Protein AF-A0A481RM06-F1 (afdb_monomer)

Foldseek 3Di:
DQLCCLLPPPVDDLVRSLVSLLVVLLCLLQDPDALQVSLQVLLQNLLVLQPGPDDLLSSLQSLLSSLLSLLQPDCVSAPLVSSLSSLLSNLLSLLQHPHDLVSSLSNLLSSLNSNLVNVHACSNLLSNLNSLVPHPDDPVSSVSSVVSSVVSNVVSVVVVVVVVVVVVVVPPPPPPDPVVVVVVVVVVVCVVCVVVVVVVVVDPDDPPPPVVVVVVVVVVVVVVVVVVVVVVVVSVVVRVDPDDDDDDPVRVVVVLVVVLVVLLVVLVPQDDPVSNVVSCCVPQPVPPVDDPVSSVSSVVVNVVVVVVVVVVVVD

Sequence (315 aa):
KKVNDILFDPLSNTELKTTNIQAITSNVLDGPATAEVKGGIIQEITNTVAGSSLEAQDKAEIVKGVGETIATHSDTSLSLPNKALIMASAEKGIAESKTNLPDRELMTKGLVDGIYEGKRGPEITKAVSSGIDNSNINDSEKEALKKAKDAASEAALDIETQNLTEGLKGQNIEEHKPRDDIYNKAQEVINAVNPVIEVLEKSKEPVVSAEERIVQETSSILNNISKLAVEKVNNFRAMLSSNGNLKTLEEKKEESIKKVDELVKAFGTKSSTEEQQSFIKANLVDDKTLSKEVRLQTIDKLLQEQVQKQAEAIE

Nearest PDB structures (foldseek):
  7wag-assembly1_A  TM=1.394E-01  e=8.035E+00  Escherichia coli K-12

Radius of gyration: 30.29 Å; Cα contacts (8 Å, |Δi|>4): 281; chains: 1; bounding box: 57×77×89 Å

Organism: NCBI:txid2509695

Structure (mmCIF, N/CA/C/O backbone):
data_AF-A0A481RM06-F1
#
_entry.id   AF-A0A481RM06-F1
#
loop_
_atom_site.group_PDB
_atom_site.id
_atom_site.type_symbol
_atom_site.label_atom_id
_atom_site.label_alt_id
_atom_site.label_comp_id
_atom_site.label_asym_id
_atom_site.label_entity_id
_atom_site.label_seq_id
_atom_site.pdbx_PDB_ins_code
_atom_site.Cartn_x
_atom_site.Cartn_y
_atom_site.Cartn_z
_atom_site.occupancy
_atom_site.B_iso_or_equiv
_atom_site.auth_seq_id
_atom_site.auth_comp_id
_atom_site.auth_asym_id
_atom_site.auth_atom_id
_atom_site.pdbx_PDB_model_num
ATOM 1 N N . LYS A 1 1 ? 17.247 2.608 -19.648 1.00 60.72 1 LYS A N 1
ATOM 2 C CA . LYS A 1 1 ? 17.233 2.033 -21.022 1.00 60.72 1 LYS A CA 1
ATOM 3 C C . LYS A 1 1 ? 16.351 0.785 -21.090 1.00 60.72 1 LYS A C 1
ATOM 5 O O . LYS A 1 1 ? 15.269 0.914 -21.625 1.00 60.72 1 LYS A O 1
ATOM 10 N N . LYS A 1 2 ? 16.696 -0.322 -20.409 1.00 83.31 2 LYS A N 1
ATOM 11 C CA . LYS A 1 2 ? 15.877 -1.558 -20.396 1.00 83.31 2 LYS A CA 1
ATOM 12 C C . LYS A 1 2 ? 14.399 -1.369 -20.001 1.00 83.31 2 LYS A C 1
ATOM 14 O O . LYS A 1 2 ? 13.538 -1.958 -20.632 1.00 83.31 2 LYS A O 1
ATOM 19 N N . VAL A 1 3 ? 14.108 -0.537 -18.995 1.00 88.69 3 VAL A N 1
ATOM 20 C CA . VAL A 1 3 ? 12.722 -0.227 -18.579 1.00 88.69 3 VAL A CA 1
ATOM 21 C C . VAL A 1 3 ? 11.950 0.464 -19.706 1.00 88.69 3 VAL A C 1
ATOM 23 O O . VAL A 1 3 ? 10.888 -0.006 -20.084 1.00 88.69 3 VAL A O 1
ATOM 26 N N . ASN A 1 4 ? 12.510 1.521 -20.302 1.00 88.56 4 ASN A N 1
ATOM 27 C CA . ASN A 1 4 ? 11.900 2.202 -21.449 1.00 88.56 4 ASN A CA 1
ATOM 28 C C . ASN A 1 4 ? 11.653 1.241 -22.614 1.00 88.56 4 ASN A C 1
ATOM 30 O O . ASN A 1 4 ? 10.571 1.262 -23.186 1.00 88.56 4 ASN A O 1
ATOM 34 N N . ASP A 1 5 ? 12.617 0.375 -22.929 1.00 90.06 5 ASP A N 1
ATOM 35 C CA . ASP A 1 5 ? 12.473 -0.585 -24.026 1.00 90.06 5 ASP A CA 1
ATOM 36 C C . ASP A 1 5 ? 11.255 -1.513 -23.806 1.00 90.06 5 ASP A C 1
ATOM 38 O O . ASP A 1 5 ? 10.528 -1.794 -24.751 1.00 90.06 5 ASP A O 1
ATOM 42 N N . ILE A 1 6 ? 10.968 -1.911 -22.556 1.00 91.88 6 ILE A N 1
ATOM 43 C CA . ILE A 1 6 ? 9.762 -2.681 -22.193 1.00 91.88 6 ILE A CA 1
ATOM 44 C C . ILE A 1 6 ? 8.495 -1.825 -22.297 1.00 91.88 6 ILE A C 1
ATOM 46 O O . ILE A 1 6 ? 7.489 -2.253 -22.867 1.00 91.88 6 ILE A O 1
ATOM 50 N N . LEU A 1 7 ? 8.514 -0.616 -21.729 1.00 91.00 7 LEU A N 1
ATOM 51 C CA . LEU A 1 7 ? 7.325 0.236 -21.654 1.00 91.00 7 LEU A CA 1
ATOM 52 C C . LEU A 1 7 ? 6.882 0.726 -23.039 1.00 91.00 7 LEU A C 1
ATOM 54 O O . LEU A 1 7 ? 5.683 0.770 -23.301 1.00 91.00 7 LEU A O 1
ATOM 58 N N . PHE A 1 8 ? 7.822 0.995 -23.947 1.00 88.12 8 PHE A N 1
ATOM 59 C CA . PHE A 1 8 ? 7.542 1.466 -25.307 1.00 88.12 8 PHE A CA 1
ATOM 60 C C . PHE A 1 8 ? 7.380 0.353 -26.344 1.00 88.12 8 PHE A C 1
ATOM 62 O O . PHE A 1 8 ? 7.077 0.664 -27.493 1.00 88.12 8 PHE A O 1
ATOM 69 N N . ASP A 1 9 ? 7.555 -0.920 -25.976 1.00 88.75 9 ASP A N 1
ATOM 70 C CA . ASP A 1 9 ? 7.310 -2.026 -26.902 1.00 88.75 9 ASP A CA 1
ATOM 71 C C . ASP A 1 9 ? 5.813 -2.102 -27.268 1.00 88.75 9 ASP A C 1
ATOM 73 O O . ASP A 1 9 ? 4.996 -2.411 -26.391 1.00 88.75 9 ASP A O 1
ATOM 77 N N . PRO A 1 10 ? 5.428 -1.840 -28.533 1.00 83.38 10 PRO A N 1
ATOM 78 C CA . PRO A 1 10 ? 4.030 -1.849 -28.952 1.00 83.38 10 PRO A CA 1
ATOM 79 C C . PRO A 1 10 ? 3.435 -3.261 -29.032 1.00 83.38 10 PRO A C 1
ATOM 81 O O . PRO A 1 10 ? 2.221 -3.394 -29.166 1.00 83.38 10 PRO A O 1
ATOM 84 N N . LEU A 1 11 ? 4.265 -4.310 -28.986 1.00 84.75 11 LEU A N 1
ATOM 85 C CA . LEU A 1 11 ? 3.822 -5.706 -29.051 1.00 84.75 11 LEU A CA 1
ATOM 86 C C . LEU A 1 11 ? 3.545 -6.307 -27.669 1.00 84.75 11 LEU A C 1
ATOM 88 O O . LEU A 1 11 ? 2.922 -7.364 -27.577 1.00 84.75 11 LEU A O 1
ATOM 92 N N . SER A 1 12 ? 3.988 -5.642 -26.603 1.00 86.12 12 SER A N 1
ATOM 93 C CA . SER A 1 12 ? 3.758 -6.076 -25.228 1.00 86.12 12 SER A CA 1
ATOM 94 C C . SER A 1 12 ? 2.472 -5.460 -24.675 1.00 86.12 12 SER A C 1
ATOM 96 O O . SER A 1 12 ? 2.293 -4.244 -24.731 1.00 86.12 12 SER A O 1
ATOM 98 N N . ASN A 1 13 ? 1.595 -6.283 -24.099 1.00 91.56 13 ASN A N 1
ATOM 99 C CA . ASN A 1 13 ? 0.450 -5.821 -23.309 1.00 91.56 13 ASN A CA 1
ATOM 100 C C . ASN A 1 13 ? 0.878 -5.487 -21.864 1.00 91.56 13 ASN A C 1
ATOM 102 O O . ASN A 1 13 ? 2.027 -5.715 -21.480 1.00 91.56 13 ASN A O 1
ATOM 106 N N . THR A 1 14 ? -0.038 -4.945 -21.059 1.00 91.94 14 THR A N 1
ATOM 107 C CA . THR A 1 14 ? 0.226 -4.556 -19.662 1.00 91.94 14 THR A CA 1
ATOM 108 C C . THR A 1 14 ? 0.755 -5.714 -18.827 1.00 91.94 14 THR A C 1
ATOM 110 O O . THR A 1 14 ? 1.761 -5.550 -18.153 1.00 91.94 14 THR A O 1
ATOM 113 N N . GLU A 1 15 ? 0.158 -6.900 -18.943 1.00 93.12 15 GLU A N 1
ATOM 114 C CA . GLU A 1 15 ? 0.593 -8.104 -18.225 1.00 93.12 15 GLU A CA 1
ATOM 115 C C . GLU A 1 15 ? 2.058 -8.457 -18.526 1.00 93.12 15 GLU A C 1
ATOM 117 O O . GLU A 1 15 ? 2.874 -8.579 -17.612 1.00 93.12 15 GLU A O 1
ATOM 122 N N . LEU A 1 16 ? 2.434 -8.520 -19.810 1.00 92.75 16 LEU A N 1
ATOM 123 C CA . LEU A 1 16 ? 3.806 -8.827 -20.212 1.00 92.75 16 LEU A CA 1
ATOM 124 C C . LEU A 1 16 ? 4.789 -7.731 -19.777 1.00 92.75 16 LEU A C 1
ATOM 126 O O . LEU A 1 16 ? 5.912 -8.031 -19.361 1.00 92.75 16 LEU A O 1
ATOM 130 N N . LYS A 1 17 ? 4.380 -6.455 -19.837 1.00 95.12 17 LYS A N 1
ATOM 131 C CA . LYS A 1 1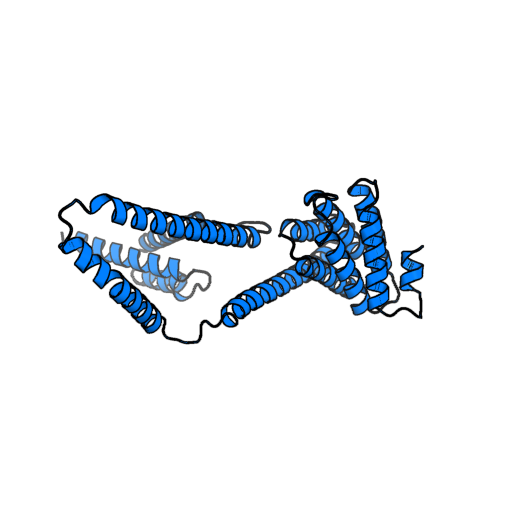7 ? 5.178 -5.342 -19.301 1.00 95.12 17 LYS A CA 1
ATOM 132 C C . LYS A 1 17 ? 5.381 -5.502 -17.796 1.00 95.12 17 LYS A C 1
ATOM 134 O O . LYS A 1 17 ? 6.522 -5.397 -17.350 1.00 95.12 17 LYS A O 1
ATOM 139 N N . THR A 1 18 ? 4.330 -5.814 -17.040 1.00 95.69 18 THR A N 1
ATOM 140 C CA . THR A 1 18 ? 4.394 -6.063 -15.595 1.00 95.69 18 THR A CA 1
ATOM 141 C C . THR A 1 18 ? 5.368 -7.192 -15.288 1.00 95.69 18 THR A C 1
ATOM 143 O O . THR A 1 18 ? 6.333 -6.956 -14.567 1.00 95.69 18 THR A O 1
ATOM 146 N N . THR A 1 19 ? 5.229 -8.364 -15.916 1.00 95.81 19 THR A N 1
ATOM 147 C CA . THR A 1 19 ? 6.146 -9.499 -15.703 1.00 95.81 19 THR A CA 1
ATOM 148 C C . THR A 1 19 ? 7.603 -9.134 -15.994 1.00 95.81 19 THR A C 1
ATOM 150 O O . THR A 1 19 ? 8.506 -9.464 -15.222 1.00 95.81 19 THR A O 1
ATOM 153 N N . ASN A 1 20 ? 7.863 -8.403 -17.079 1.00 96.00 20 ASN A N 1
ATOM 154 C CA . ASN A 1 20 ? 9.220 -7.985 -17.428 1.00 96.00 20 ASN A CA 1
ATOM 155 C C . ASN A 1 20 ? 9.795 -6.966 -16.427 1.00 96.00 20 ASN A C 1
ATOM 157 O O . ASN A 1 20 ? 10.981 -7.027 -16.090 1.00 96.00 20 ASN A O 1
ATOM 161 N N . ILE A 1 21 ? 8.973 -6.047 -15.913 1.00 97.44 21 ILE A N 1
ATOM 162 C CA . ILE A 1 21 ? 9.376 -5.100 -14.865 1.00 97.44 21 ILE A CA 1
ATOM 163 C C . ILE A 1 21 ? 9.586 -5.807 -13.519 1.00 97.44 21 ILE A C 1
ATOM 165 O O . ILE A 1 21 ? 10.553 -5.491 -12.821 1.00 97.44 21 ILE A O 1
ATOM 169 N N . GLN A 1 22 ? 8.769 -6.804 -13.177 1.00 96.62 22 GLN A N 1
ATOM 170 C CA . GLN A 1 22 ? 8.971 -7.667 -12.009 1.00 96.62 22 GLN A CA 1
ATOM 171 C C . GLN A 1 22 ? 10.297 -8.430 -12.115 1.00 96.62 22 GLN A C 1
ATOM 173 O O . GLN A 1 22 ? 11.081 -8.442 -11.168 1.00 96.62 22 GLN A O 1
ATOM 178 N N . ALA A 1 23 ? 10.627 -8.969 -13.293 1.00 96.44 23 ALA A N 1
ATOM 179 C CA . ALA A 1 23 ? 11.911 -9.627 -13.525 1.00 96.44 23 ALA A CA 1
ATOM 180 C C . ALA A 1 23 ? 13.100 -8.662 -13.367 1.00 96.44 23 ALA A C 1
ATOM 182 O O . ALA A 1 23 ? 14.112 -9.018 -12.762 1.00 96.44 23 ALA A O 1
ATOM 183 N N . ILE A 1 24 ? 13.004 -7.425 -13.873 1.00 96.69 24 ILE A N 1
ATOM 184 C CA . ILE A 1 24 ? 14.034 -6.399 -13.630 1.00 96.69 24 ILE A CA 1
ATOM 185 C C . ILE A 1 24 ? 14.143 -6.094 -12.136 1.00 96.69 24 ILE A C 1
ATOM 187 O O . ILE A 1 24 ? 15.255 -6.055 -11.614 1.00 96.69 24 ILE A O 1
ATOM 191 N N . THR A 1 25 ? 13.011 -5.916 -11.457 1.00 96.81 25 THR A N 1
ATOM 192 C CA . THR A 1 25 ? 12.952 -5.655 -10.015 1.00 96.81 25 THR A CA 1
ATOM 193 C C . THR A 1 25 ? 13.646 -6.774 -9.245 1.00 96.81 25 THR A C 1
ATOM 195 O O . THR A 1 25 ? 14.588 -6.490 -8.514 1.00 96.81 25 THR A O 1
ATOM 198 N N . SER A 1 26 ? 13.296 -8.043 -9.481 1.00 96.31 26 SER A N 1
ATOM 199 C CA . SER A 1 26 ? 13.956 -9.186 -8.833 1.00 96.31 26 SER A CA 1
ATOM 200 C C . SER A 1 26 ? 15.460 -9.192 -9.085 1.00 96.31 26 SER A C 1
ATOM 202 O O . SER A 1 26 ? 16.227 -9.287 -8.137 1.00 96.31 26 SER A O 1
ATOM 204 N N . ASN A 1 27 ? 15.904 -8.971 -10.327 1.00 95.38 27 ASN A N 1
ATOM 205 C CA . ASN A 1 27 ? 17.334 -8.909 -10.645 1.00 95.38 27 ASN A CA 1
ATOM 206 C C . ASN A 1 27 ? 18.072 -7.789 -9.888 1.00 95.38 27 ASN A C 1
ATOM 208 O O . ASN A 1 27 ? 19.239 -7.949 -9.529 1.00 95.38 27 ASN A O 1
ATOM 212 N N . VAL A 1 28 ? 17.417 -6.649 -9.642 1.00 96.44 28 VAL A N 1
ATOM 213 C CA . VAL A 1 28 ? 17.970 -5.582 -8.792 1.00 96.44 28 VAL A CA 1
ATOM 214 C C . VAL A 1 28 ? 18.079 -6.063 -7.344 1.00 96.44 28 VAL A C 1
ATOM 216 O O . VAL A 1 28 ? 19.114 -5.848 -6.711 1.00 96.44 28 VAL A O 1
ATOM 219 N N . LEU A 1 29 ? 17.050 -6.742 -6.827 1.00 95.69 29 LEU A N 1
ATOM 220 C CA . LEU A 1 29 ? 17.030 -7.274 -5.461 1.00 95.69 29 LEU A CA 1
ATOM 221 C C . LEU A 1 29 ? 18.069 -8.388 -5.243 1.00 95.69 29 LEU A C 1
ATOM 223 O O . LEU A 1 29 ? 18.712 -8.399 -4.194 1.00 95.69 29 LEU A O 1
ATOM 227 N N . ASP A 1 30 ? 18.304 -9.234 -6.245 1.00 94.81 30 ASP A N 1
ATOM 228 C CA . ASP A 1 30 ? 19.314 -10.303 -6.249 1.00 94.81 30 ASP A CA 1
ATOM 229 C C . ASP A 1 30 ? 20.747 -9.778 -6.449 1.00 94.81 30 ASP A C 1
ATOM 231 O O . ASP A 1 30 ? 21.728 -10.469 -6.166 1.00 94.81 30 ASP A O 1
ATOM 235 N N . GLY A 1 31 ? 20.894 -8.540 -6.930 1.00 91.94 31 GLY A N 1
ATOM 236 C CA . GLY A 1 31 ? 22.193 -7.929 -7.187 1.00 91.94 31 GLY A CA 1
ATOM 237 C C . GLY A 1 31 ? 23.056 -7.777 -5.921 1.00 91.94 31 GLY A C 1
ATOM 238 O O . GLY A 1 31 ? 22.536 -7.655 -4.810 1.00 91.94 31 GLY A O 1
ATOM 239 N N . PRO A 1 32 ? 24.393 -7.690 -6.052 1.00 92.31 32 PRO A N 1
ATOM 240 C CA . PRO A 1 32 ? 25.310 -7.605 -4.908 1.00 92.31 32 PRO A CA 1
ATOM 241 C C . PRO A 1 32 ? 25.341 -6.222 -4.226 1.00 92.31 32 PRO A C 1
ATOM 243 O O . PRO A 1 32 ? 26.111 -6.010 -3.293 1.00 92.31 32 PRO A O 1
ATOM 246 N N . ALA A 1 33 ? 24.556 -5.256 -4.711 1.00 94.44 33 ALA A N 1
ATOM 247 C CA . ALA A 1 33 ? 24.561 -3.881 -4.224 1.00 94.44 33 ALA A CA 1
ATOM 248 C C . ALA A 1 33 ? 23.903 -3.728 -2.838 1.00 94.44 33 ALA A C 1
ATOM 250 O O . ALA A 1 33 ? 23.147 -4.588 -2.379 1.00 94.44 33 ALA A O 1
ATOM 251 N N . THR A 1 34 ? 24.160 -2.595 -2.179 1.00 95.31 34 THR A N 1
ATOM 252 C CA . THR A 1 34 ? 23.507 -2.243 -0.910 1.00 95.31 34 THR A CA 1
ATOM 253 C C . THR A 1 34 ? 22.019 -1.947 -1.113 1.00 95.31 34 THR A C 1
ATOM 255 O O . THR A 1 34 ? 21.579 -1.628 -2.218 1.00 95.31 34 THR A O 1
ATOM 258 N N . ALA A 1 35 ? 21.233 -2.021 -0.035 1.00 93.69 35 ALA A N 1
ATOM 259 C CA . ALA A 1 35 ? 19.801 -1.722 -0.080 1.00 93.69 35 ALA A CA 1
ATOM 260 C C . ALA A 1 35 ? 19.503 -0.285 -0.544 1.00 93.69 35 ALA A C 1
ATOM 262 O O . ALA A 1 35 ? 18.526 -0.072 -1.249 1.00 93.69 35 ALA A O 1
ATOM 263 N N . GLU A 1 36 ? 20.371 0.677 -0.226 1.00 94.31 36 GLU A N 1
ATOM 264 C CA . GLU A 1 36 ? 20.262 2.068 -0.691 1.00 94.31 36 GLU A CA 1
ATOM 265 C C . GLU A 1 36 ? 20.431 2.181 -2.210 1.00 94.31 36 GLU A C 1
ATOM 267 O O . GLU A 1 36 ? 19.619 2.814 -2.880 1.00 94.31 36 GLU A O 1
ATOM 272 N N . VAL A 1 37 ? 21.450 1.521 -2.774 1.00 97.06 37 VAL A N 1
ATOM 273 C CA . VAL A 1 37 ? 21.680 1.518 -4.228 1.00 97.06 37 VAL A CA 1
ATOM 274 C C . VAL A 1 37 ? 20.543 0.793 -4.946 1.00 97.06 37 VAL A C 1
ATOM 276 O O . VAL A 1 37 ? 20.048 1.281 -5.960 1.00 97.06 37 VAL A O 1
ATOM 279 N N . LYS A 1 38 ? 20.082 -0.341 -4.401 1.00 97.12 38 LYS A N 1
ATOM 280 C CA . LYS A 1 38 ? 18.894 -1.048 -4.901 1.00 97.12 38 LYS A CA 1
ATOM 281 C C . LYS A 1 38 ? 17.666 -0.139 -4.867 1.00 97.12 38 LYS A C 1
ATOM 283 O O . LYS A 1 38 ? 16.978 -0.027 -5.874 1.00 97.12 38 LYS A O 1
ATOM 288 N N . GLY A 1 39 ? 17.442 0.554 -3.752 1.00 96.56 39 GLY A N 1
ATOM 289 C CA . GLY A 1 39 ? 16.355 1.514 -3.572 1.00 96.56 39 GLY A CA 1
ATOM 290 C C . GLY A 1 39 ? 16.389 2.626 -4.614 1.00 96.56 39 GLY A C 1
ATOM 291 O O . GLY A 1 39 ? 15.375 2.871 -5.256 1.00 96.56 39 GLY A O 1
ATOM 292 N N . GLY A 1 40 ? 17.558 3.218 -4.874 1.00 97.12 40 GLY A N 1
ATOM 293 C CA . GLY A 1 40 ? 17.727 4.231 -5.921 1.00 97.12 40 GLY A CA 1
ATOM 294 C C . GLY A 1 40 ? 17.370 3.721 -7.322 1.00 97.12 40 GLY A C 1
ATOM 295 O O . GLY A 1 40 ? 16.680 4.406 -8.071 1.00 97.12 40 GLY A O 1
ATOM 296 N N . ILE A 1 41 ? 17.753 2.487 -7.662 1.00 97.50 41 ILE A N 1
ATOM 297 C CA . ILE A 1 41 ? 17.386 1.880 -8.953 1.00 97.50 41 ILE A CA 1
ATOM 298 C C . ILE A 1 41 ? 15.871 1.624 -9.029 1.00 97.50 41 ILE A C 1
ATOM 300 O O . ILE A 1 41 ? 15.251 1.894 -10.057 1.00 97.50 41 ILE A O 1
ATOM 304 N N . ILE A 1 42 ? 15.257 1.127 -7.951 1.00 97.94 42 ILE A N 1
ATOM 305 C CA . ILE A 1 42 ? 13.803 0.917 -7.890 1.00 97.94 42 ILE A CA 1
ATOM 306 C C . ILE A 1 42 ? 13.041 2.251 -7.961 1.00 97.94 42 ILE A C 1
ATOM 308 O O . ILE A 1 42 ? 12.029 2.330 -8.656 1.00 97.94 42 ILE A O 1
ATOM 312 N N . GLN A 1 43 ? 13.547 3.309 -7.322 1.00 97.56 43 GLN A N 1
ATOM 313 C CA . GLN A 1 43 ? 13.009 4.666 -7.436 1.00 97.56 43 GLN A CA 1
ATOM 314 C C . GLN A 1 43 ? 13.003 5.136 -8.896 1.00 97.56 43 GLN A C 1
ATOM 316 O O . GLN A 1 43 ? 12.005 5.675 -9.372 1.00 97.56 43 GLN A O 1
ATOM 321 N N . GLU A 1 44 ? 14.096 4.918 -9.633 1.00 97.44 44 GLU A N 1
ATOM 322 C CA . GLU A 1 44 ? 14.158 5.248 -11.060 1.00 97.44 44 GLU A CA 1
ATOM 323 C C . GLU A 1 44 ? 13.174 4.416 -11.892 1.00 97.44 44 GLU A C 1
ATOM 325 O O . GLU A 1 44 ? 12.567 4.946 -12.826 1.00 97.44 44 GLU A O 1
ATOM 330 N N . ILE A 1 45 ? 12.980 3.134 -11.562 1.00 97.75 45 ILE A N 1
ATOM 331 C CA . ILE A 1 45 ? 12.004 2.264 -12.235 1.00 97.75 45 ILE A CA 1
ATOM 332 C C . ILE A 1 45 ? 10.591 2.826 -12.072 1.00 97.75 45 ILE A C 1
ATOM 334 O O . ILE A 1 45 ? 9.925 3.065 -13.081 1.00 97.75 45 ILE A O 1
ATOM 338 N N . THR A 1 46 ? 10.136 3.087 -10.844 1.00 97.56 46 THR A N 1
ATOM 339 C CA . THR A 1 46 ? 8.772 3.589 -10.610 1.00 97.56 46 THR A CA 1
ATOM 340 C C . THR A 1 46 ? 8.573 4.994 -11.174 1.00 97.56 46 THR A C 1
ATOM 342 O O . THR A 1 46 ? 7.523 5.272 -11.753 1.00 97.56 46 THR A O 1
ATOM 345 N N . ASN A 1 47 ? 9.597 5.853 -11.120 1.00 97.00 47 ASN A N 1
ATOM 346 C CA . ASN A 1 47 ? 9.572 7.171 -11.759 1.00 97.00 47 ASN A CA 1
ATOM 347 C C . ASN A 1 47 ? 9.443 7.074 -13.289 1.00 97.00 47 ASN A C 1
ATOM 349 O O . ASN A 1 47 ? 8.672 7.811 -13.905 1.00 97.00 47 ASN A O 1
ATOM 353 N N . THR A 1 48 ? 10.157 6.125 -13.901 1.00 96.50 48 THR A N 1
ATOM 354 C CA . THR A 1 48 ? 10.096 5.873 -15.346 1.00 96.50 48 THR A CA 1
ATOM 355 C C . THR A 1 48 ? 8.726 5.338 -15.762 1.00 96.50 48 THR A C 1
ATOM 357 O O . THR A 1 48 ? 8.176 5.791 -16.765 1.00 96.50 48 THR A O 1
ATOM 360 N N . VAL A 1 49 ? 8.142 4.417 -14.985 1.00 96.94 49 VAL A N 1
ATOM 361 C CA . VAL A 1 49 ? 6.770 3.931 -15.216 1.00 96.94 49 VAL A CA 1
ATOM 362 C C . VAL A 1 49 ? 5.774 5.088 -15.116 1.00 96.94 49 VAL A C 1
ATOM 364 O O . VAL A 1 49 ? 4.949 5.253 -16.016 1.00 96.94 49 VAL A O 1
ATOM 367 N N . ALA A 1 50 ? 5.900 5.942 -14.096 1.00 95.81 50 ALA A N 1
ATOM 368 C CA . ALA A 1 50 ? 5.032 7.105 -13.911 1.00 95.81 50 ALA A CA 1
ATOM 369 C C . ALA A 1 50 ? 5.063 8.061 -15.111 1.00 95.81 50 ALA A C 1
ATOM 371 O O . ALA A 1 50 ? 4.020 8.512 -15.587 1.00 95.81 50 ALA A O 1
ATOM 372 N N . GLY A 1 51 ? 6.270 8.351 -15.607 1.00 93.25 51 GLY A N 1
ATOM 373 C CA . GLY A 1 51 ? 6.511 9.250 -16.736 1.00 93.25 51 GLY A CA 1
ATOM 374 C C . GLY A 1 51 ? 6.244 8.644 -18.115 1.00 93.25 51 GLY A C 1
ATOM 375 O O . GLY A 1 51 ? 6.443 9.329 -19.118 1.00 93.25 51 GLY A O 1
ATOM 376 N N . SER A 1 52 ? 5.828 7.378 -18.190 1.00 93.69 52 SER A N 1
ATOM 377 C CA . SER A 1 52 ? 5.497 6.725 -19.456 1.00 93.69 52 SER A CA 1
ATOM 378 C C . SER A 1 52 ? 4.162 7.212 -20.031 1.00 93.69 52 SER A C 1
ATOM 380 O O . SER A 1 52 ? 3.331 7.799 -19.335 1.00 93.69 52 SER A O 1
ATOM 382 N N . SER A 1 53 ? 3.944 6.939 -21.317 1.00 91.19 53 SER A N 1
ATOM 383 C CA . SER A 1 53 ? 2.698 7.251 -22.027 1.00 91.19 53 SER A CA 1
ATOM 384 C C . SER A 1 53 ? 1.600 6.199 -21.839 1.00 91.19 53 SER A C 1
ATOM 386 O O . SER A 1 53 ? 0.642 6.197 -22.604 1.00 91.19 53 SER A O 1
ATOM 388 N N . LEU A 1 54 ? 1.772 5.264 -20.902 1.00 92.75 54 LEU A N 1
ATOM 389 C CA . LEU A 1 54 ? 0.760 4.256 -20.594 1.00 92.75 54 LEU A CA 1
ATOM 390 C C . LEU A 1 54 ? -0.474 4.904 -19.956 1.00 92.75 54 LEU A C 1
ATOM 392 O O . LEU A 1 54 ? -0.398 6.006 -19.409 1.00 92.75 54 LEU A O 1
ATOM 396 N N . GLU A 1 55 ? -1.599 4.200 -19.988 1.00 94.44 55 GLU A N 1
ATOM 397 C CA . GLU A 1 55 ? -2.782 4.618 -19.242 1.00 94.44 55 GLU A CA 1
ATOM 398 C C . GLU A 1 55 ? -2.524 4.514 -17.734 1.00 94.44 5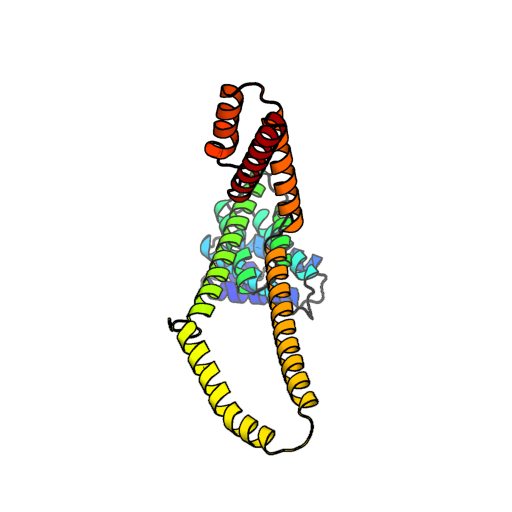5 GLU A C 1
ATOM 400 O O . GLU A 1 55 ? -1.724 3.695 -17.273 1.00 94.44 55 GLU A O 1
ATOM 405 N N . ALA A 1 56 ? -3.217 5.334 -16.941 1.00 94.25 56 ALA A N 1
ATOM 406 C CA . ALA A 1 56 ? -3.016 5.377 -15.491 1.00 94.25 56 ALA A CA 1
ATOM 407 C C . ALA A 1 56 ? -3.186 3.992 -14.836 1.00 94.25 56 ALA A C 1
ATOM 409 O O . ALA A 1 56 ? -2.409 3.621 -13.956 1.00 94.25 56 ALA A O 1
ATOM 410 N N . GLN A 1 57 ? -4.167 3.208 -15.298 1.00 95.62 57 GLN A N 1
ATOM 411 C CA . GLN A 1 57 ? -4.425 1.852 -14.803 1.00 95.62 57 GLN A CA 1
ATOM 412 C C . GLN A 1 57 ? -3.263 0.899 -15.098 1.00 95.62 57 GLN A C 1
ATOM 414 O O . GLN A 1 57 ? -2.839 0.167 -14.209 1.00 95.62 57 GLN A O 1
ATOM 419 N N . ASP A 1 58 ? -2.693 0.967 -16.302 1.00 95.94 58 ASP A N 1
ATOM 420 C CA . ASP A 1 58 ? -1.549 0.136 -16.679 1.00 95.94 58 ASP A CA 1
ATOM 421 C C . ASP A 1 58 ? -0.309 0.486 -15.853 1.00 95.94 58 ASP A C 1
ATOM 423 O O . ASP A 1 58 ? 0.416 -0.398 -15.395 1.00 95.94 58 ASP A O 1
ATOM 427 N N . LYS A 1 59 ? -0.076 1.784 -15.604 1.00 96.69 59 LYS A N 1
ATOM 428 C CA . LYS A 1 59 ? 1.001 2.237 -14.711 1.00 96.69 59 LYS A CA 1
ATOM 429 C C . LYS A 1 59 ? 0.823 1.671 -13.304 1.00 96.69 59 LYS A C 1
ATOM 431 O O . LYS A 1 59 ? 1.796 1.206 -12.714 1.00 96.69 59 LYS A O 1
ATOM 436 N N . ALA A 1 60 ? -0.399 1.723 -12.774 1.00 97.25 60 ALA A N 1
ATOM 437 C CA . ALA A 1 60 ? -0.715 1.224 -11.443 1.00 97.25 60 ALA A CA 1
ATOM 438 C C . ALA A 1 60 ? -0.526 -0.295 -11.334 1.00 97.25 60 ALA A C 1
ATOM 440 O O . ALA A 1 60 ? 0.068 -0.745 -10.358 1.00 97.25 60 ALA A O 1
ATOM 441 N N . GLU A 1 61 ? -0.927 -1.067 -12.347 1.00 97.56 61 GLU A N 1
ATOM 442 C CA . GLU A 1 61 ? -0.740 -2.524 -12.373 1.00 97.56 61 GLU A CA 1
ATOM 443 C C . GLU A 1 61 ? 0.744 -2.917 -12.442 1.00 97.56 61 GLU A C 1
ATOM 445 O O . GLU A 1 61 ? 1.204 -3.815 -11.736 1.00 97.56 61 GLU A O 1
ATOM 450 N N . ILE A 1 62 ? 1.545 -2.198 -13.233 1.00 97.88 62 ILE A N 1
ATOM 451 C CA . ILE A 1 62 ? 2.996 -2.425 -13.286 1.00 97.88 62 ILE A CA 1
ATOM 452 C C . ILE A 1 62 ? 3.638 -2.134 -11.921 1.00 97.88 62 ILE A C 1
ATOM 454 O O . ILE A 1 62 ? 4.478 -2.898 -11.444 1.00 97.88 62 ILE A O 1
ATOM 458 N N . VAL A 1 63 ? 3.246 -1.032 -11.276 1.00 97.81 63 VAL A N 1
ATOM 459 C CA . VAL A 1 63 ? 3.759 -0.631 -9.955 1.00 97.81 63 VAL A CA 1
ATOM 460 C C . VAL A 1 63 ? 3.313 -1.591 -8.858 1.00 97.81 63 VAL A C 1
ATOM 462 O O . VAL A 1 63 ? 4.100 -1.896 -7.962 1.00 97.81 63 VAL A O 1
ATOM 465 N N . LYS A 1 64 ? 2.094 -2.117 -8.955 1.00 96.62 64 LYS A N 1
ATOM 466 C CA . LYS A 1 64 ? 1.607 -3.200 -8.108 1.00 96.62 64 LYS A CA 1
ATOM 467 C C . LYS A 1 64 ? 2.524 -4.413 -8.191 1.00 96.62 64 LYS A C 1
ATOM 469 O O . LYS A 1 64 ? 3.004 -4.877 -7.158 1.00 96.62 64 LYS A O 1
AT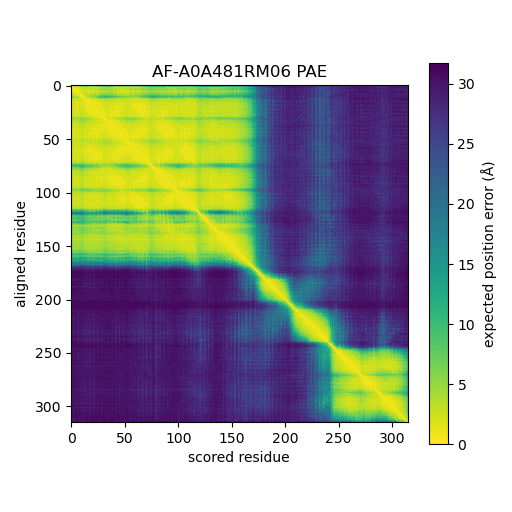OM 474 N N . GLY A 1 65 ? 2.890 -4.835 -9.402 1.00 96.88 65 GLY A N 1
ATOM 475 C CA . GLY A 1 65 ? 3.862 -5.912 -9.597 1.00 96.88 65 GLY A CA 1
ATOM 476 C C . GLY A 1 65 ? 5.233 -5.621 -8.966 1.00 96.88 65 GLY A C 1
ATOM 477 O O . GLY A 1 65 ? 5.847 -6.521 -8.386 1.00 96.88 65 GLY A O 1
ATOM 478 N N . VAL A 1 66 ? 5.715 -4.371 -9.020 1.00 97.31 66 VAL A N 1
ATOM 479 C CA . VAL A 1 66 ? 6.951 -3.950 -8.324 1.00 97.31 66 VAL A CA 1
ATOM 480 C C . VAL A 1 66 ? 6.810 -4.125 -6.809 1.00 97.31 66 VAL A C 1
ATOM 482 O O . VAL A 1 66 ? 7.686 -4.728 -6.185 1.00 97.31 66 VAL A O 1
ATOM 485 N N . GLY A 1 67 ? 5.707 -3.643 -6.226 1.00 95.25 67 GLY A N 1
ATOM 486 C CA . GLY A 1 67 ? 5.408 -3.782 -4.798 1.00 95.25 67 GLY A CA 1
ATOM 487 C C . GLY A 1 67 ? 5.355 -5.242 -4.356 1.00 95.25 67 GLY A C 1
ATOM 488 O O . GLY A 1 67 ? 6.047 -5.631 -3.414 1.00 95.25 67 GLY A O 1
ATOM 489 N N . GLU A 1 68 ? 4.623 -6.071 -5.097 1.00 94.81 68 GLU A N 1
ATOM 490 C CA . GLU A 1 68 ? 4.521 -7.512 -4.857 1.00 94.81 68 GLU A CA 1
ATOM 491 C C . GLU A 1 68 ? 5.891 -8.196 -4.917 1.00 94.81 68 GLU A C 1
ATOM 493 O O . GLU A 1 68 ? 6.238 -8.977 -4.030 1.00 94.81 68 GLU A O 1
ATOM 498 N N . THR A 1 69 ? 6.718 -7.860 -5.910 1.00 95.50 69 THR A N 1
ATOM 499 C CA . THR A 1 69 ? 8.055 -8.458 -6.067 1.00 95.50 69 THR A CA 1
ATOM 500 C C . THR A 1 69 ? 8.953 -8.133 -4.877 1.00 95.50 69 THR A C 1
ATOM 502 O O . THR A 1 69 ? 9.626 -9.018 -4.352 1.00 95.50 69 THR A O 1
ATOM 505 N N . ILE A 1 70 ? 8.966 -6.878 -4.413 1.00 94.25 70 ILE A N 1
ATOM 506 C CA . ILE A 1 70 ? 9.776 -6.472 -3.252 1.00 94.25 70 ILE A CA 1
ATOM 507 C C . ILE A 1 70 ? 9.254 -7.142 -1.977 1.00 94.25 70 ILE A C 1
ATOM 509 O O . ILE A 1 70 ? 10.047 -7.624 -1.162 1.00 94.25 70 ILE A O 1
ATOM 513 N N . ALA A 1 71 ? 7.930 -7.186 -1.810 1.00 90.75 71 ALA A N 1
ATOM 514 C CA . ALA A 1 71 ? 7.280 -7.800 -0.662 1.00 90.75 71 ALA A CA 1
ATOM 515 C C . ALA A 1 71 ? 7.583 -9.307 -0.591 1.00 90.75 71 ALA A C 1
ATOM 517 O O . ALA A 1 71 ? 8.004 -9.813 0.448 1.00 90.75 71 ALA A O 1
ATOM 518 N N . THR A 1 72 ? 7.440 -10.033 -1.693 1.00 90.50 72 THR A N 1
ATOM 519 C CA . THR A 1 72 ? 7.588 -11.497 -1.722 1.00 90.50 72 THR A CA 1
ATOM 520 C C . THR A 1 72 ? 9.031 -11.982 -1.833 1.00 90.50 72 THR A C 1
ATOM 522 O O . THR A 1 72 ? 9.285 -13.162 -1.585 1.00 90.50 72 THR A O 1
ATOM 525 N N . HIS A 1 73 ? 9.991 -11.102 -2.141 1.00 90.94 73 HIS A N 1
ATOM 526 C CA . HIS A 1 73 ? 11.402 -11.477 -2.254 1.00 90.94 73 HIS A CA 1
ATOM 527 C C . HIS A 1 73 ? 11.913 -12.184 -0.985 1.00 90.94 73 HIS A C 1
ATOM 529 O O . HIS A 1 73 ? 11.394 -11.966 0.112 1.00 90.94 73 HIS A O 1
ATOM 535 N N . SER A 1 74 ? 12.934 -13.038 -1.088 1.00 85.12 74 SER A N 1
ATOM 536 C CA . SER A 1 74 ? 13.376 -13.846 0.059 1.00 85.12 74 SER A CA 1
ATOM 537 C C . SER A 1 74 ? 13.906 -12.987 1.217 1.00 85.12 74 SER A C 1
ATOM 539 O O . SER A 1 74 ? 14.607 -12.000 1.010 1.00 85.12 74 SER A O 1
ATOM 541 N N . ASP A 1 75 ? 13.578 -13.349 2.463 1.00 78.88 75 ASP A N 1
ATOM 542 C CA . ASP A 1 75 ? 14.158 -12.708 3.660 1.00 78.88 75 ASP A CA 1
ATOM 543 C C . ASP A 1 75 ? 15.609 -13.096 3.914 1.00 78.88 75 ASP A C 1
ATOM 545 O O . ASP A 1 75 ? 16.335 -12.375 4.596 1.00 78.88 75 ASP A O 1
ATOM 549 N N . THR A 1 76 ? 16.038 -14.232 3.366 1.00 77.38 76 THR A N 1
ATOM 550 C CA . THR A 1 76 ? 17.420 -14.695 3.499 1.00 77.38 76 THR A CA 1
ATOM 551 C C . THR A 1 76 ? 18.381 -13.884 2.634 1.00 77.38 76 THR A C 1
ATOM 553 O O . THR A 1 76 ? 19.536 -13.721 3.017 1.00 77.38 76 THR A O 1
ATOM 556 N N . SER A 1 77 ? 17.916 -13.351 1.498 1.00 78.62 77 SER A N 1
ATOM 557 C CA . SER A 1 77 ? 18.691 -12.463 0.622 1.00 78.62 77 SER A CA 1
ATOM 558 C C . SER A 1 77 ? 18.518 -10.989 0.986 1.00 78.62 77 SER A C 1
ATOM 560 O O . SER A 1 77 ? 19.454 -10.200 0.844 1.00 78.62 77 SER A O 1
ATOM 562 N N . LEU A 1 78 ? 17.335 -10.602 1.472 1.00 85.69 78 LEU A N 1
ATOM 563 C CA . LEU A 1 78 ? 17.000 -9.213 1.751 1.00 85.69 78 LEU A CA 1
ATOM 564 C C . LEU A 1 78 ? 16.148 -9.101 3.016 1.00 85.69 78 LEU A C 1
ATOM 566 O O . LEU A 1 78 ? 14.969 -9.452 3.028 1.00 85.69 78 LEU A O 1
ATOM 570 N N . SER A 1 79 ? 16.748 -8.566 4.078 1.00 89.44 79 SER A N 1
ATOM 571 C CA . SER A 1 79 ? 16.071 -8.384 5.361 1.00 89.44 79 SER A CA 1
ATOM 572 C C . SER A 1 79 ? 14.849 -7.467 5.250 1.00 89.44 79 SER A C 1
ATOM 574 O O . SER A 1 79 ? 14.775 -6.584 4.391 1.00 89.44 79 SER A O 1
ATOM 576 N N . LEU A 1 80 ? 13.903 -7.634 6.174 1.00 87.00 80 LEU A N 1
ATOM 577 C CA . LEU A 1 80 ? 12.687 -6.824 6.229 1.00 87.00 80 LEU A CA 1
ATOM 578 C C . LEU A 1 80 ? 12.960 -5.302 6.296 1.00 87.00 80 LEU A C 1
ATOM 580 O O . LEU A 1 80 ? 12.324 -4.573 5.534 1.00 87.00 80 LEU A O 1
ATOM 584 N N . PRO A 1 81 ? 13.934 -4.793 7.085 1.00 88.19 81 PRO A N 1
ATOM 585 C CA . PRO A 1 81 ? 14.291 -3.371 7.057 1.00 88.19 81 PRO A CA 1
ATOM 586 C C . PRO A 1 81 ? 14.812 -2.895 5.695 1.00 88.19 81 PRO A C 1
ATOM 588 O O . PRO A 1 81 ? 14.503 -1.786 5.267 1.00 88.19 81 PRO A O 1
ATOM 591 N N . ASN A 1 82 ? 15.565 -3.737 4.983 1.00 91.50 82 ASN A N 1
ATOM 592 C CA . ASN A 1 82 ? 16.069 -3.396 3.655 1.00 91.50 82 ASN A CA 1
ATOM 593 C C . ASN A 1 82 ? 14.945 -3.390 2.609 1.00 91.50 82 ASN A C 1
ATOM 595 O O . ASN A 1 82 ? 14.937 -2.524 1.738 1.00 9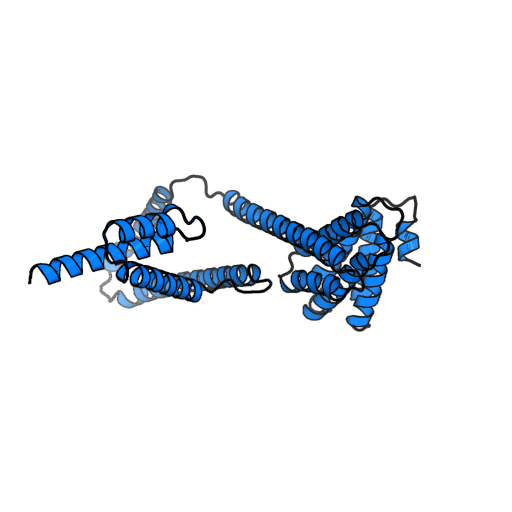1.50 82 ASN A O 1
ATOM 599 N N . LYS A 1 83 ? 13.969 -4.302 2.715 1.00 92.00 83 LYS A N 1
ATOM 600 C CA . LYS A 1 83 ? 12.746 -4.271 1.893 1.00 92.00 83 LYS A CA 1
ATOM 601 C C . LYS A 1 83 ? 11.937 -3.013 2.139 1.00 92.00 83 LYS A C 1
ATOM 603 O O . LYS A 1 83 ? 11.540 -2.366 1.180 1.00 92.00 83 LYS A O 1
ATOM 608 N N . ALA A 1 84 ? 11.739 -2.655 3.406 1.00 90.44 84 ALA A N 1
ATOM 609 C CA . ALA A 1 84 ? 11.084 -1.415 3.796 1.00 90.44 84 ALA A CA 1
ATOM 610 C C . ALA A 1 84 ? 11.789 -0.203 3.161 1.00 90.44 84 ALA A C 1
ATOM 612 O O . ALA A 1 84 ? 11.150 0.586 2.473 1.00 90.44 84 ALA A O 1
ATOM 613 N N . LEU A 1 85 ? 13.115 -0.097 3.294 1.00 92.31 85 LEU A N 1
ATOM 614 C CA . LEU A 1 85 ? 13.888 0.987 2.679 1.00 92.31 85 LEU A CA 1
ATOM 615 C C . LEU A 1 85 ? 13.687 1.066 1.155 1.00 92.31 85 LEU A C 1
ATOM 617 O O . LEU A 1 85 ? 13.424 2.143 0.622 1.00 92.31 85 LEU A O 1
ATOM 621 N N . ILE A 1 86 ? 13.783 -0.069 0.460 1.00 95.62 86 ILE A N 1
ATOM 622 C CA . ILE A 1 86 ? 13.611 -0.137 -0.998 1.00 95.62 86 ILE A CA 1
ATOM 623 C C . ILE A 1 86 ? 12.175 0.222 -1.398 1.00 95.62 86 ILE A C 1
ATOM 625 O O . ILE A 1 86 ? 11.974 0.932 -2.381 1.00 95.62 86 ILE A O 1
ATOM 629 N N . MET A 1 87 ? 11.183 -0.204 -0.615 1.00 95.00 87 MET A N 1
ATOM 630 C CA . MET A 1 87 ? 9.780 0.138 -0.832 1.00 95.00 87 MET A CA 1
ATOM 631 C C . MET A 1 87 ? 9.527 1.644 -0.673 1.00 95.00 87 MET A C 1
ATOM 633 O O . MET A 1 87 ? 8.846 2.246 -1.500 1.00 95.00 87 MET A O 1
ATOM 637 N N . ALA A 1 88 ? 10.137 2.278 0.333 1.00 94.94 88 ALA A N 1
ATOM 638 C CA . ALA A 1 88 ? 10.088 3.729 0.504 1.00 94.94 88 ALA A CA 1
ATOM 639 C C . ALA A 1 88 ? 10.712 4.465 -0.695 1.00 94.94 88 ALA A C 1
ATOM 641 O O . ALA A 1 88 ? 10.209 5.499 -1.129 1.00 94.94 88 ALA A O 1
ATOM 642 N N . SER A 1 89 ? 11.791 3.926 -1.276 1.00 97.38 89 SER A N 1
ATOM 643 C CA . SER A 1 89 ? 12.375 4.472 -2.509 1.00 97.38 89 SER A CA 1
ATOM 644 C C . SER A 1 89 ? 11.454 4.291 -3.724 1.00 97.38 89 SER A C 1
ATOM 646 O O . SER A 1 89 ? 11.310 5.220 -4.519 1.00 97.38 89 SER A O 1
ATOM 648 N N . ALA A 1 90 ? 10.785 3.139 -3.849 1.00 97.44 90 ALA A N 1
ATOM 649 C CA . ALA A 1 90 ? 9.790 2.887 -4.894 1.00 97.44 90 ALA A CA 1
ATOM 650 C C . ALA A 1 90 ? 8.661 3.924 -4.843 1.00 97.44 90 ALA A C 1
ATOM 652 O O . ALA A 1 90 ? 8.347 4.553 -5.854 1.00 97.44 90 ALA A O 1
ATOM 653 N N . GLU A 1 91 ? 8.116 4.159 -3.649 1.00 96.69 91 GLU A N 1
ATOM 654 C CA . GLU A 1 91 ? 7.098 5.176 -3.410 1.00 96.69 91 GLU A CA 1
ATOM 655 C C . GLU A 1 91 ? 7.605 6.584 -3.734 1.00 96.69 91 GLU A C 1
ATOM 657 O O . GLU A 1 91 ? 6.938 7.340 -4.441 1.00 96.69 91 GLU A O 1
ATOM 662 N N . LYS A 1 92 ? 8.806 6.937 -3.262 1.00 96.94 92 LYS A N 1
ATOM 663 C CA . LYS A 1 92 ? 9.421 8.233 -3.558 1.00 96.94 92 LYS A CA 1
ATOM 664 C C . LYS A 1 92 ? 9.517 8.483 -5.067 1.00 96.94 92 LYS A C 1
ATOM 666 O O . LYS A 1 92 ? 9.278 9.601 -5.517 1.00 96.94 92 LYS A O 1
ATOM 671 N N . GLY A 1 93 ? 9.809 7.448 -5.856 1.00 97.31 93 GLY A N 1
ATOM 672 C CA . GLY A 1 93 ? 9.880 7.538 -7.316 1.00 97.31 93 GLY A CA 1
ATOM 673 C C . GLY A 1 93 ? 8.541 7.883 -7.966 1.00 97.31 93 GLY A C 1
ATOM 674 O O . GLY A 1 93 ? 8.519 8.675 -8.910 1.00 97.31 93 GLY A O 1
ATOM 675 N N . ILE A 1 94 ? 7.435 7.361 -7.420 1.00 97.31 94 ILE A N 1
ATOM 676 C CA . ILE A 1 94 ? 6.063 7.720 -7.815 1.00 97.31 94 ILE A CA 1
ATOM 677 C C . ILE A 1 94 ? 5.780 9.168 -7.411 1.00 97.31 94 ILE A C 1
ATOM 679 O O . ILE A 1 94 ? 5.389 9.977 -8.253 1.00 97.31 94 ILE A O 1
ATOM 683 N N . ALA A 1 95 ? 6.022 9.503 -6.142 1.00 96.31 95 ALA A N 1
ATOM 684 C CA . ALA A 1 95 ? 5.724 10.807 -5.562 1.00 96.31 95 ALA A CA 1
ATOM 685 C C . ALA A 1 95 ? 6.416 11.948 -6.328 1.00 96.31 95 ALA A C 1
ATOM 687 O O . ALA A 1 95 ? 5.755 12.895 -6.754 1.00 96.31 95 ALA A O 1
ATOM 688 N N . GLU A 1 96 ? 7.724 11.818 -6.580 1.00 96.44 96 GLU A N 1
ATOM 689 C CA . GLU A 1 96 ? 8.557 12.811 -7.278 1.00 96.44 96 GLU A CA 1
ATOM 690 C C . GLU A 1 96 ? 8.437 12.767 -8.810 1.00 96.44 96 GLU A C 1
ATOM 692 O O . GLU A 1 96 ? 9.120 13.514 -9.517 1.00 96.44 96 GLU A O 1
ATOM 697 N N . SER A 1 97 ? 7.603 11.883 -9.360 1.00 94.81 97 SER A N 1
ATOM 698 C CA . SER A 1 97 ? 7.403 11.825 -10.805 1.00 94.81 97 SER A CA 1
ATOM 699 C C . SER A 1 97 ? 6.658 13.048 -11.337 1.00 94.81 97 SER A C 1
ATOM 701 O O . SER A 1 97 ? 5.883 13.703 -10.643 1.00 94.81 97 SER A O 1
ATOM 703 N N . LYS A 1 98 ? 6.886 13.350 -12.619 1.00 90.62 98 LYS A N 1
ATOM 704 C CA . LYS A 1 98 ? 6.263 14.491 -13.307 1.00 90.62 98 LYS A CA 1
ATOM 705 C C . LYS A 1 98 ? 4.843 14.209 -13.808 1.00 90.62 98 LYS A C 1
ATOM 707 O O . LYS A 1 98 ? 4.274 15.067 -14.479 1.00 90.62 98 LYS A O 1
ATOM 712 N N . THR A 1 99 ? 4.301 13.014 -13.559 1.00 92.06 99 THR A N 1
ATOM 713 C CA . THR A 1 99 ? 2.930 12.704 -13.975 1.00 92.06 99 THR A CA 1
ATOM 714 C C . THR A 1 99 ? 1.920 13.468 -13.115 1.00 92.06 99 THR A C 1
ATOM 716 O O . THR A 1 99 ? 2.260 14.061 -12.088 1.00 92.06 99 THR A O 1
ATOM 719 N N . ASN A 1 100 ? 0.669 13.510 -13.565 1.00 94.19 100 ASN A N 1
ATOM 720 C CA . ASN A 1 100 ? -0.384 14.221 -12.851 1.00 94.19 100 ASN A CA 1
ATOM 721 C C . ASN A 1 100 ? -0.642 13.583 -11.460 1.00 94.19 100 ASN A C 1
ATOM 723 O O . ASN A 1 100 ? -0.197 12.475 -11.159 1.00 94.19 100 ASN A O 1
ATOM 727 N N . LEU A 1 101 ? -1.318 14.312 -10.569 1.00 94.62 101 LEU A N 1
ATOM 728 C CA . LEU A 1 101 ? -1.606 13.813 -9.221 1.00 94.62 101 LEU A CA 1
ATOM 729 C C . LEU A 1 101 ? -2.516 12.561 -9.214 1.00 94.62 101 LEU A C 1
ATOM 731 O O . LEU A 1 101 ? -2.137 11.610 -8.538 1.00 94.62 101 LEU A O 1
ATOM 735 N N . PRO A 1 102 ? -3.619 12.488 -9.989 1.00 95.75 102 PRO A N 1
ATOM 736 C CA . PRO A 1 102 ? -4.464 11.287 -10.035 1.00 95.75 102 PRO A CA 1
ATOM 737 C C . PRO A 1 102 ? -3.738 9.997 -10.451 1.00 95.75 102 PRO A C 1
ATOM 739 O O . PRO A 1 102 ? -3.951 8.943 -9.855 1.00 95.75 102 PRO A O 1
ATOM 742 N N . ASP A 1 103 ? -2.846 10.068 -11.441 1.00 96.56 103 ASP A N 1
ATOM 743 C CA . ASP A 1 103 ? -1.996 8.952 -11.859 1.00 96.56 103 ASP A CA 1
ATOM 744 C C . ASP A 1 103 ? -1.095 8.510 -10.699 1.00 96.56 103 ASP A C 1
ATOM 746 O O . ASP A 1 103 ? -0.973 7.316 -10.435 1.00 96.56 103 ASP A O 1
ATOM 750 N N . ARG A 1 104 ? -0.484 9.464 -9.977 1.00 96.75 104 ARG A N 1
ATOM 751 C CA . ARG A 1 104 ? 0.354 9.159 -8.806 1.00 96.75 104 ARG A CA 1
ATOM 752 C C . ARG A 1 104 ? -0.458 8.524 -7.682 1.00 96.75 104 ARG A C 1
ATOM 754 O O . ARG A 1 104 ? 0.009 7.551 -7.110 1.00 96.75 104 ARG A O 1
ATOM 761 N N . GLU A 1 105 ? -1.665 9.011 -7.396 1.00 95.81 105 GLU A N 1
ATOM 762 C CA . GLU A 1 105 ? -2.569 8.411 -6.402 1.00 95.81 105 GLU A CA 1
ATOM 763 C C . GLU A 1 105 ? -2.915 6.961 -6.764 1.00 95.81 105 GLU A C 1
ATOM 765 O O . GLU A 1 105 ? -2.845 6.073 -5.912 1.00 95.81 105 GLU A O 1
ATOM 770 N N . LEU A 1 106 ? -3.225 6.701 -8.039 1.00 96.69 106 LEU A N 1
ATOM 771 C CA . LEU A 1 106 ? -3.548 5.360 -8.520 1.00 96.69 106 LEU A CA 1
ATOM 772 C C . LEU A 1 106 ? -2.331 4.425 -8.480 1.00 96.69 106 LEU A C 1
ATOM 774 O O . LEU A 1 106 ? -2.455 3.268 -8.088 1.00 96.69 106 LEU A O 1
ATOM 778 N N . MET A 1 107 ? -1.146 4.921 -8.836 1.00 97.56 107 MET A N 1
ATOM 779 C CA . MET A 1 107 ? 0.101 4.164 -8.724 1.00 97.56 107 MET A CA 1
ATOM 780 C C . MET A 1 107 ? 0.474 3.880 -7.267 1.00 97.56 107 MET A C 1
ATOM 782 O O . MET A 1 107 ? 0.894 2.768 -6.961 1.00 97.56 107 MET A O 1
ATOM 786 N N . THR A 1 108 ? 0.299 4.848 -6.364 1.00 95.25 108 THR A N 1
ATOM 787 C CA . THR A 1 108 ? 0.494 4.653 -4.921 1.00 95.25 108 THR A CA 1
ATOM 788 C C . THR A 1 108 ? -0.454 3.581 -4.396 1.00 95.25 108 THR A C 1
ATOM 790 O O . THR A 1 108 ? -0.013 2.691 -3.672 1.00 95.25 108 THR A O 1
ATOM 793 N N . LYS A 1 109 ? -1.727 3.601 -4.816 1.00 93.75 109 LYS A N 1
ATOM 794 C CA . LYS A 1 109 ? -2.671 2.517 -4.525 1.00 93.75 109 LYS A CA 1
ATOM 795 C C . LYS A 1 109 ? -2.158 1.174 -5.051 1.00 93.75 109 LYS A C 1
ATOM 797 O O . LYS A 1 109 ? -2.096 0.225 -4.282 1.00 93.75 109 LYS A O 1
ATOM 802 N N . GLY A 1 110 ? -1.731 1.107 -6.314 1.00 94.81 110 GLY A N 1
ATOM 803 C CA . GLY A 1 110 ? -1.169 -0.114 -6.897 1.00 94.81 110 GLY A CA 1
ATOM 804 C C . GLY A 1 110 ? 0.011 -0.655 -6.086 1.00 94.81 110 GLY A C 1
ATOM 805 O O . GLY A 1 110 ? 0.046 -1.840 -5.768 1.00 94.81 110 GLY A O 1
ATOM 806 N N . LEU A 1 111 ? 0.937 0.214 -5.665 1.00 95.31 111 LEU A N 1
ATOM 807 C CA . LEU A 1 111 ? 2.077 -0.177 -4.830 1.00 95.31 111 LEU A CA 1
ATOM 808 C C . LEU A 1 111 ? 1.626 -0.809 -3.504 1.00 95.31 111 LEU A C 1
ATOM 810 O O . LEU A 1 111 ? 2.185 -1.826 -3.095 1.00 95.31 111 LEU A O 1
ATOM 814 N N . VAL A 1 112 ? 0.620 -0.217 -2.852 1.00 90.75 112 VAL A N 1
ATOM 815 C CA . VAL A 1 112 ? 0.019 -0.743 -1.618 1.00 90.75 112 VAL A CA 1
ATOM 816 C C . VAL A 1 112 ? -0.637 -2.097 -1.872 1.00 90.75 112 VAL A C 1
ATOM 818 O O . VAL A 1 112 ? -0.325 -3.053 -1.166 1.00 90.75 112 VAL A O 1
ATOM 821 N N . ASP A 1 113 ? -1.471 -2.208 -2.905 1.00 89.56 113 ASP A N 1
ATOM 822 C CA . ASP A 1 113 ? -2.165 -3.451 -3.256 1.00 89.56 113 ASP A CA 1
ATOM 823 C C . ASP A 1 113 ? -1.162 -4.601 -3.471 1.00 89.56 113 ASP A C 1
ATOM 825 O O . ASP A 1 113 ? -1.341 -5.697 -2.938 1.00 89.56 113 ASP A O 1
ATOM 829 N N . GLY A 1 114 ? -0.041 -4.336 -4.153 1.00 90.25 114 GLY A N 1
ATOM 830 C CA . GLY A 1 114 ? 1.017 -5.326 -4.377 1.00 90.25 114 GLY A CA 1
ATOM 831 C C . GLY A 1 114 ? 1.674 -5.826 -3.085 1.00 90.25 114 GLY A C 1
ATOM 832 O O . GLY A 1 114 ? 2.006 -7.005 -2.961 1.00 90.25 114 GLY A O 1
ATOM 833 N N . ILE A 1 115 ? 1.825 -4.962 -2.077 1.00 87.94 115 ILE A N 1
ATOM 834 C CA . ILE A 1 115 ? 2.367 -5.352 -0.763 1.00 87.94 115 ILE A CA 1
ATOM 835 C C . ILE A 1 115 ? 1.436 -6.338 -0.057 1.00 87.94 115 ILE A C 1
ATOM 837 O O . ILE A 1 115 ? 1.905 -7.329 0.514 1.00 87.94 115 ILE A O 1
ATOM 841 N N . TYR A 1 116 ? 0.132 -6.061 -0.100 1.00 80.62 116 TYR A N 1
ATOM 842 C CA . TYR A 1 116 ? -0.882 -6.896 0.536 1.00 80.62 116 TYR A CA 1
ATOM 843 C C . TYR A 1 116 ? -1.074 -8.229 -0.199 1.00 80.62 116 TYR A C 1
ATOM 845 O O . TYR A 1 116 ? -1.185 -9.266 0.457 1.00 80.62 116 TYR A O 1
ATOM 853 N N . GLU A 1 117 ? -0.999 -8.254 -1.534 1.00 81.56 117 GLU A N 1
ATOM 854 C CA . GLU A 1 117 ? -0.988 -9.511 -2.300 1.00 81.56 117 GLU A CA 1
ATOM 855 C C . GLU A 1 117 ? 0.238 -10.376 -1.982 1.00 81.56 117 GLU A C 1
ATOM 857 O O . GLU A 1 117 ? 0.124 -11.597 -1.845 1.00 81.56 117 GLU A O 1
ATOM 862 N N . GLY A 1 118 ? 1.387 -9.744 -1.724 1.00 68.00 118 GLY A N 1
ATOM 863 C CA . GLY A 1 118 ? 2.591 -10.413 -1.234 1.00 68.00 118 GLY A CA 1
ATOM 864 C C . GLY A 1 118 ? 2.515 -10.931 0.211 1.00 68.00 118 GLY A C 1
ATOM 865 O O . GLY A 1 118 ? 3.489 -11.519 0.690 1.00 68.00 118 GLY A O 1
ATOM 866 N N . LYS A 1 119 ? 1.386 -10.726 0.912 1.00 66.88 119 LYS A N 1
ATOM 867 C CA . LYS A 1 119 ? 1.098 -11.177 2.290 1.00 66.88 119 LYS A CA 1
ATOM 868 C C . LYS A 1 119 ? 2.169 -10.779 3.313 1.00 66.88 119 LYS A C 1
ATOM 870 O O . LYS A 1 119 ? 2.568 -11.583 4.160 1.00 66.88 119 LYS A O 1
ATOM 875 N N . ARG A 1 120 ? 2.678 -9.547 3.228 1.00 65.56 120 ARG A N 1
ATOM 876 C CA . ARG A 1 120 ? 3.727 -9.029 4.125 1.00 65.56 120 ARG A CA 1
ATOM 877 C C . ARG A 1 120 ? 3.188 -8.106 5.215 1.00 65.56 120 ARG A C 1
ATOM 879 O O . ARG A 1 120 ? 2.147 -7.483 5.073 1.00 65.56 120 ARG A O 1
ATOM 886 N N . GLY A 1 121 ? 3.942 -8.037 6.313 1.00 56.91 121 GLY A N 1
ATOM 887 C CA . GLY A 1 121 ? 3.566 -7.341 7.541 1.00 56.91 121 GLY A CA 1
ATOM 888 C C . GLY A 1 121 ? 3.625 -5.803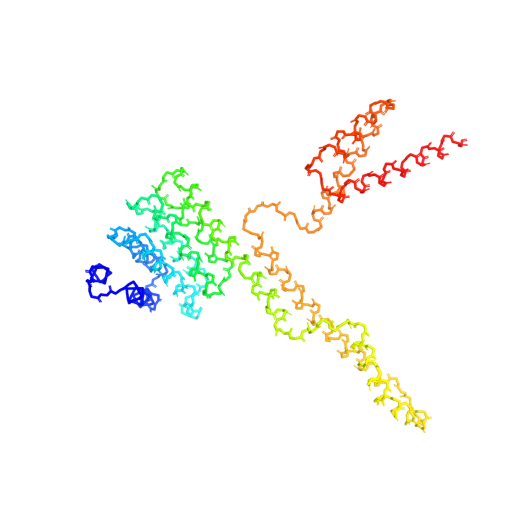 7.493 1.00 56.91 121 GLY A C 1
ATOM 889 O O . GLY A 1 121 ? 4.150 -5.209 6.546 1.00 56.91 121 GLY A O 1
ATOM 890 N N . PRO A 1 122 ? 3.126 -5.149 8.559 1.00 59.50 122 PRO A N 1
ATOM 891 C CA . PRO A 1 122 ? 2.932 -3.699 8.647 1.00 59.50 122 PRO A CA 1
ATOM 892 C C . PRO A 1 122 ? 4.220 -2.867 8.543 1.00 59.50 122 PRO A C 1
ATOM 894 O O . PRO A 1 122 ? 4.137 -1.665 8.282 1.00 59.50 122 PRO A O 1
ATOM 897 N N . GLU A 1 123 ? 5.412 -3.451 8.725 1.00 66.38 123 GLU A N 1
ATOM 898 C CA . GLU A 1 123 ? 6.672 -2.723 8.527 1.00 66.38 123 GLU A CA 1
ATOM 899 C C . GLU A 1 123 ? 6.843 -2.223 7.086 1.00 66.38 123 GLU A C 1
ATOM 901 O O . GLU A 1 123 ? 7.331 -1.111 6.884 1.00 66.38 123 GLU A O 1
ATOM 906 N N . ILE A 1 124 ? 6.419 -3.007 6.088 1.00 69.81 124 ILE A N 1
ATOM 907 C CA . ILE A 1 124 ? 6.550 -2.622 4.675 1.00 69.81 124 ILE A CA 1
ATOM 908 C C . ILE A 1 124 ? 5.549 -1.511 4.333 1.00 69.81 124 ILE A C 1
ATOM 910 O O . ILE A 1 124 ? 5.928 -0.521 3.708 1.00 69.81 124 ILE A O 1
ATOM 914 N N . THR A 1 125 ? 4.314 -1.600 4.832 1.00 67.06 125 THR A N 1
ATOM 915 C CA . THR A 1 125 ? 3.297 -0.551 4.660 1.00 67.06 125 THR A CA 1
ATOM 916 C C . THR A 1 125 ? 3.722 0.768 5.311 1.00 67.06 125 THR A C 1
ATOM 918 O O . THR A 1 125 ? 3.532 1.833 4.725 1.00 67.06 125 THR A O 1
ATOM 921 N N . LYS A 1 126 ? 4.359 0.732 6.492 1.00 67.50 126 LYS A N 1
ATOM 922 C CA . LYS A 1 126 ? 4.931 1.933 7.136 1.00 67.50 126 LYS A CA 1
ATOM 923 C C . LYS A 1 126 ? 6.048 2.565 6.307 1.00 67.50 126 LYS A C 1
ATOM 925 O O . LYS A 1 126 ? 6.203 3.783 6.313 1.00 67.50 126 LYS A O 1
ATOM 930 N N . ALA A 1 127 ? 6.816 1.761 5.582 1.00 70.06 127 ALA A N 1
ATOM 931 C CA . ALA A 1 127 ? 7.880 2.268 4.729 1.00 70.06 127 ALA A CA 1
ATOM 932 C C . ALA A 1 127 ? 7.344 3.035 3.510 1.00 70.06 127 ALA A C 1
ATOM 934 O O . ALA A 1 127 ? 7.896 4.065 3.146 1.00 70.06 127 ALA A O 1
ATOM 935 N N . VAL A 1 128 ? 6.186 2.631 2.985 1.00 73.88 128 VAL A N 1
ATOM 936 C CA . VAL A 1 128 ? 5.384 3.422 2.029 1.00 73.88 128 VAL A CA 1
ATOM 937 C C . VAL A 1 128 ? 4.760 4.659 2.702 1.00 73.88 128 VAL A C 1
ATOM 939 O O . VAL A 1 128 ? 3.787 5.201 2.241 1.00 73.88 128 VAL A O 1
ATOM 942 N N . SER A 1 129 ? 5.113 5.076 3.915 1.00 70.69 129 SER A N 1
ATOM 943 C CA . SER A 1 129 ? 4.763 6.441 4.376 1.00 70.69 129 SER A CA 1
ATOM 944 C C . SER A 1 129 ? 5.983 7.338 4.305 1.00 70.69 129 SER A C 1
ATOM 946 O O . SER A 1 129 ? 5.884 8.524 3.990 1.00 70.69 129 SER A O 1
ATOM 948 N N . SER A 1 130 ? 7.154 6.761 4.575 1.00 82.62 130 SER A N 1
ATOM 949 C CA . SER A 1 130 ? 8.391 7.516 4.607 1.00 82.62 130 SER A CA 1
ATOM 950 C C . SER A 1 130 ? 8.863 7.916 3.210 1.00 82.62 130 SER A C 1
ATOM 952 O O . SER A 1 130 ? 9.603 8.891 3.102 1.00 82.62 130 SER A O 1
ATOM 954 N N . GLY A 1 131 ? 8.436 7.234 2.141 1.00 85.88 131 GLY A N 1
ATOM 955 C CA . GLY A 1 131 ? 8.741 7.625 0.765 1.00 85.88 131 GLY A CA 1
ATOM 956 C C . GLY A 1 131 ? 8.090 8.952 0.377 1.00 85.88 131 GLY A C 1
ATOM 957 O O . GLY A 1 131 ? 8.786 9.857 -0.090 1.00 85.88 131 GLY A O 1
ATOM 958 N N . ILE A 1 132 ? 6.786 9.111 0.644 1.00 88.94 132 ILE A N 1
ATOM 959 C CA . ILE A 1 132 ? 6.072 10.390 0.461 1.00 88.94 132 ILE A CA 1
ATOM 960 C C . ILE A 1 132 ? 6.639 11.468 1.392 1.00 88.94 132 ILE A C 1
ATOM 962 O O . ILE A 1 132 ? 6.905 12.583 0.936 1.00 88.94 132 ILE A O 1
ATOM 966 N N . ASP A 1 133 ? 6.867 11.165 2.673 1.00 88.12 133 ASP A N 1
ATOM 967 C CA . ASP A 1 133 ? 7.382 12.158 3.628 1.00 88.12 133 ASP A CA 1
ATOM 968 C C . ASP A 1 133 ? 8.749 12.712 3.198 1.00 88.12 133 ASP A C 1
ATOM 970 O O . ASP A 1 133 ? 8.959 13.930 3.211 1.00 88.12 133 ASP A O 1
ATOM 974 N N . ASN A 1 134 ? 9.638 11.832 2.726 1.00 89.12 134 ASN A N 1
ATOM 975 C CA . ASN A 1 134 ? 10.993 12.162 2.275 1.00 89.12 134 ASN A CA 1
ATOM 976 C C . ASN A 1 134 ? 11.082 12.562 0.790 1.00 89.12 134 ASN A C 1
ATOM 978 O O . ASN A 1 134 ? 12.188 12.632 0.233 1.00 89.12 134 ASN A O 1
ATOM 982 N N . SER A 1 135 ? 9.943 12.787 0.134 1.00 90.44 135 SER A N 1
ATOM 983 C CA . SER A 1 135 ? 9.893 13.296 -1.236 1.00 90.44 135 SER A CA 1
ATOM 984 C C . SER A 1 135 ? 10.020 14.823 -1.280 1.00 90.44 135 SER A C 1
ATOM 986 O O . SER A 1 135 ? 9.640 15.536 -0.344 1.00 90.44 135 SER A O 1
ATOM 988 N N . ASN A 1 136 ? 10.532 15.329 -2.400 1.00 92.62 136 ASN A N 1
ATOM 989 C CA . ASN A 1 136 ? 10.725 16.755 -2.671 1.00 92.62 136 ASN A CA 1
ATOM 990 C C . ASN A 1 136 ? 9.487 17.440 -3.290 1.00 92.62 136 ASN A C 1
ATOM 992 O O . ASN 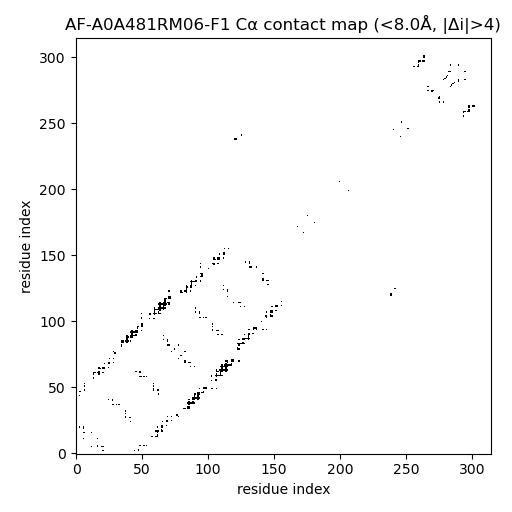A 1 136 ? 9.629 18.421 -4.022 1.00 92.62 136 ASN A O 1
ATOM 996 N N . ILE A 1 137 ? 8.282 16.924 -3.034 1.00 92.69 137 ILE A N 1
ATOM 997 C CA . ILE A 1 137 ? 7.020 17.524 -3.502 1.00 92.69 137 ILE A CA 1
ATOM 998 C C . ILE A 1 137 ? 6.413 18.451 -2.445 1.00 92.69 137 ILE A C 1
ATOM 1000 O O . ILE A 1 137 ? 6.853 18.469 -1.293 1.00 92.69 137 ILE A O 1
ATOM 1004 N N . ASN A 1 138 ? 5.399 19.230 -2.827 1.00 93.69 138 ASN A N 1
ATOM 1005 C CA . ASN A 1 138 ? 4.751 20.159 -1.901 1.00 93.69 138 ASN A CA 1
ATOM 1006 C C . ASN A 1 138 ? 3.811 19.444 -0.909 1.00 93.69 138 ASN A C 1
ATOM 1008 O O . ASN A 1 138 ? 3.320 18.349 -1.177 1.00 93.69 138 ASN A O 1
ATOM 1012 N N . ASP A 1 139 ? 3.518 20.092 0.220 1.00 92.50 139 ASP A N 1
ATOM 1013 C CA . ASP A 1 139 ? 2.730 19.488 1.305 1.00 92.50 139 ASP A CA 1
ATOM 1014 C C . ASP A 1 139 ? 1.301 19.118 0.887 1.00 92.50 139 ASP A C 1
ATOM 1016 O O . ASP A 1 139 ? 0.767 18.109 1.341 1.00 92.50 139 ASP A O 1
ATOM 1020 N N . SER A 1 140 ? 0.691 19.884 -0.023 1.00 92.00 140 SER A N 1
ATOM 1021 C CA . SER A 1 140 ? -0.650 19.574 -0.535 1.00 92.00 140 SER A CA 1
ATOM 1022 C C . SER A 1 140 ? -0.662 18.262 -1.320 1.00 92.00 140 SER A C 1
ATOM 1024 O O . SER A 1 140 ? -1.596 17.473 -1.188 1.00 92.00 140 SER A O 1
ATOM 1026 N N . GLU A 1 141 ? 0.360 18.016 -2.140 1.00 92.12 141 GLU A N 1
ATOM 1027 C CA . GLU A 1 141 ? 0.518 16.752 -2.862 1.00 92.12 141 GLU A CA 1
ATOM 1028 C C . GLU A 1 141 ? 0.866 15.605 -1.908 1.00 92.12 141 GLU A C 1
ATOM 1030 O O . GLU A 1 141 ? 0.323 14.513 -2.065 1.00 92.12 141 GLU A O 1
ATOM 1035 N N . LYS A 1 142 ? 1.700 15.847 -0.884 1.00 92.62 142 LYS A N 1
ATOM 1036 C CA . LYS A 1 142 ? 1.988 14.840 0.152 1.00 92.62 142 LYS A CA 1
ATOM 1037 C C . LYS A 1 142 ? 0.712 14.386 0.856 1.00 92.62 142 LYS A C 1
ATOM 1039 O O . LYS A 1 142 ? 0.495 13.187 0.994 1.00 92.62 142 LYS A O 1
ATOM 1044 N N . GLU A 1 143 ? -0.141 15.322 1.265 1.00 91.06 143 GLU A N 1
ATOM 1045 C CA . GLU A 1 143 ? -1.414 15.013 1.927 1.00 91.06 143 GLU A CA 1
ATOM 1046 C C . GLU A 1 143 ? -2.379 14.236 1.024 1.00 91.06 143 GLU A C 1
ATOM 1048 O O . GLU A 1 143 ? -3.044 13.308 1.484 1.00 91.06 143 GLU A O 1
ATOM 1053 N N . ALA A 1 144 ? -2.447 14.571 -0.266 1.00 91.25 144 ALA A N 1
ATOM 1054 C CA . ALA A 1 144 ? -3.281 13.842 -1.221 1.00 91.25 144 ALA A CA 1
ATOM 1055 C C . ALA A 1 144 ? -2.807 12.390 -1.407 1.00 91.25 144 ALA A C 1
ATOM 1057 O O . ALA A 1 144 ? -3.592 11.452 -1.254 1.00 91.25 144 ALA A O 1
ATOM 1058 N N . LEU A 1 145 ? -1.502 12.189 -1.626 1.00 90.75 145 LEU A N 1
ATOM 1059 C CA . LEU A 1 145 ? -0.928 10.852 -1.791 1.00 90.75 145 LEU A CA 1
ATOM 1060 C C . LEU A 1 145 ? -1.054 10.003 -0.519 1.00 90.75 145 LEU A C 1
ATOM 1062 O O . LEU A 1 145 ? -1.346 8.812 -0.616 1.00 90.75 145 LEU A O 1
ATOM 1066 N N . LYS A 1 146 ? -0.910 10.609 0.668 1.00 89.00 146 LYS A N 1
ATOM 1067 C CA . LYS A 1 146 ? -1.166 9.933 1.951 1.00 89.00 146 LYS A CA 1
ATOM 1068 C C . LYS A 1 146 ? -2.607 9.452 2.057 1.00 89.00 146 LYS A C 1
ATOM 1070 O O . LYS A 1 146 ? -2.826 8.291 2.370 1.00 89.00 146 LYS A O 1
ATOM 1075 N N . LYS A 1 147 ? -3.587 10.293 1.714 1.00 85.12 147 LYS A N 1
ATOM 1076 C CA . LYS A 1 147 ? -5.004 9.893 1.724 1.00 85.12 147 LYS A CA 1
ATOM 1077 C C . LYS A 1 147 ? -5.296 8.748 0.761 1.00 85.12 147 LYS A C 1
ATOM 1079 O O . LYS A 1 147 ? -6.006 7.818 1.132 1.00 85.12 147 LYS A O 1
ATOM 1084 N N . ALA A 1 148 ? -4.752 8.801 -0.456 1.00 83.44 148 ALA A N 1
ATOM 1085 C CA . ALA A 1 148 ? -4.920 7.727 -1.435 1.00 83.44 148 ALA A CA 1
ATOM 1086 C C . ALA A 1 148 ? -4.345 6.400 -0.916 1.00 83.44 148 ALA A C 1
ATOM 1088 O O . ALA A 1 148 ? -4.971 5.348 -1.045 1.00 83.44 148 ALA A O 1
ATOM 1089 N N . LYS A 1 149 ? -3.180 6.464 -0.272 1.00 83.31 149 LYS A N 1
ATOM 1090 C CA . LYS A 1 149 ? -2.526 5.320 0.357 1.00 83.31 149 LYS A CA 1
ATOM 1091 C C . LYS A 1 149 ? -3.307 4.769 1.554 1.00 83.31 149 LYS A C 1
ATOM 1093 O O . LYS A 1 149 ? -3.458 3.552 1.668 1.00 83.31 149 LYS A O 1
ATOM 1098 N N . ASP A 1 150 ? -3.784 5.635 2.443 1.00 81.94 150 ASP A N 1
ATOM 1099 C CA . ASP A 1 150 ? -4.548 5.236 3.628 1.00 81.94 150 ASP A CA 1
ATOM 1100 C C . ASP A 1 150 ? -5.844 4.536 3.206 1.00 81.94 150 ASP A C 1
ATOM 1102 O O . ASP A 1 150 ? -6.132 3.444 3.687 1.00 81.94 150 ASP A O 1
ATOM 1106 N N . ALA A 1 151 ? -6.547 5.088 2.212 1.00 79.38 151 ALA A N 1
ATOM 1107 C CA . ALA A 1 151 ? -7.735 4.466 1.632 1.00 79.38 151 ALA A CA 1
ATOM 1108 C C . ALA A 1 151 ? -7.432 3.107 0.972 1.00 79.38 151 ALA A C 1
ATOM 1110 O O . ALA A 1 151 ? -8.214 2.168 1.108 1.00 79.38 151 ALA A O 1
ATOM 1111 N N . ALA A 1 152 ? -6.299 2.979 0.273 1.00 80.50 152 ALA A N 1
ATOM 1112 C CA . ALA A 1 152 ? -5.860 1.705 -0.300 1.00 80.50 152 ALA A CA 1
ATOM 1113 C C . ALA A 1 152 ? -5.554 0.663 0.787 1.00 80.50 152 ALA A C 1
ATOM 1115 O O . ALA A 1 152 ? -5.964 -0.490 0.684 1.00 80.50 152 ALA A O 1
ATOM 1116 N N . SER A 1 153 ? -4.879 1.085 1.857 1.00 79.06 153 SER A N 1
ATOM 1117 C CA . SER A 1 153 ? -4.518 0.215 2.978 1.00 79.06 153 SER A CA 1
ATOM 1118 C C . SER A 1 153 ? -5.760 -0.250 3.742 1.00 79.06 153 SER A C 1
ATOM 1120 O O . SER A 1 153 ? -5.860 -1.424 4.087 1.00 79.06 153 SER A O 1
ATOM 1122 N N . GLU A 1 154 ? -6.725 0.645 3.969 1.00 77.25 154 GLU A N 1
ATOM 1123 C CA . GLU A 1 154 ? -8.015 0.320 4.585 1.00 77.25 154 GLU A CA 1
ATOM 1124 C C . GLU A 1 154 ? -8.807 -0.669 3.721 1.00 77.25 154 GLU A C 1
ATOM 1126 O O . GLU A 1 154 ? -9.240 -1.704 4.221 1.00 77.25 154 GLU A O 1
ATOM 1131 N N . ALA A 1 155 ? -8.900 -0.429 2.409 1.00 74.31 155 ALA A N 1
ATOM 1132 C CA . ALA A 1 155 ? -9.581 -1.339 1.490 1.00 74.31 155 ALA A CA 1
ATOM 1133 C C . ALA A 1 155 ? -8.929 -2.734 1.443 1.00 74.31 155 ALA A C 1
ATOM 1135 O O . ALA A 1 155 ? -9.632 -3.745 1.425 1.00 74.31 155 ALA A O 1
ATOM 1136 N N . ALA A 1 156 ? -7.595 -2.809 1.451 1.00 71.50 156 ALA A N 1
ATOM 1137 C CA . ALA A 1 156 ? -6.877 -4.081 1.482 1.00 71.50 156 ALA A CA 1
ATOM 1138 C C . ALA A 1 156 ? -7.114 -4.846 2.798 1.00 71.50 156 ALA A C 1
ATOM 1140 O O . ALA A 1 156 ? -7.348 -6.057 2.777 1.00 71.50 156 ALA A O 1
ATOM 1141 N N . LEU A 1 157 ? -7.123 -4.139 3.934 1.00 68.31 157 LEU A N 1
ATOM 1142 C CA . LEU A 1 157 ? -7.442 -4.716 5.244 1.00 68.31 157 LEU A CA 1
ATOM 1143 C C . LEU A 1 157 ? -8.898 -5.187 5.337 1.00 68.31 157 LEU A C 1
ATOM 1145 O O . LEU A 1 157 ? -9.166 -6.238 5.927 1.00 68.31 157 LEU A O 1
ATOM 1149 N N . ASP A 1 158 ? -9.835 -4.456 4.738 1.00 69.94 158 ASP A N 1
ATOM 1150 C CA . ASP A 1 158 ? -11.240 -4.856 4.660 1.00 69.94 158 ASP A CA 1
ATOM 1151 C C . ASP A 1 158 ? -11.406 -6.146 3.848 1.00 69.94 158 ASP A C 1
ATOM 1153 O O . ASP A 1 158 ? -12.106 -7.060 4.289 1.00 69.94 158 ASP A O 1
ATOM 1157 N N . ILE A 1 159 ? -10.714 -6.271 2.710 1.00 67.12 159 ILE A N 1
ATOM 1158 C CA . ILE A 1 159 ? -10.705 -7.499 1.898 1.00 67.12 159 ILE A CA 1
ATOM 1159 C C . ILE A 1 159 ? -10.098 -8.667 2.685 1.00 67.12 159 ILE A C 1
ATOM 1161 O O . ILE A 1 159 ? -10.654 -9.766 2.684 1.00 67.12 159 ILE A O 1
ATOM 1165 N N . GLU A 1 160 ? -8.987 -8.461 3.396 1.00 63.16 160 GLU A N 1
ATOM 1166 C CA . GLU A 1 160 ? -8.384 -9.503 4.235 1.00 63.16 160 GLU A CA 1
ATOM 1167 C C . GLU A 1 160 ? -9.332 -9.935 5.368 1.00 63.16 160 GLU A C 1
ATOM 1169 O O . GLU A 1 160 ? -9.497 -11.129 5.631 1.00 63.16 160 GLU A O 1
ATOM 1174 N N . THR A 1 161 ? -10.036 -8.980 5.977 1.00 61.56 161 THR A N 1
ATOM 1175 C CA . THR A 1 161 ? -11.050 -9.231 7.011 1.00 61.56 161 THR A CA 1
ATOM 1176 C C . THR A 1 161 ? -12.251 -10.002 6.457 1.00 61.56 161 THR A C 1
ATOM 1178 O O . THR A 1 161 ? -12.751 -10.931 7.103 1.00 61.56 161 THR A O 1
ATOM 1181 N N . GLN A 1 162 ? -12.706 -9.670 5.247 1.00 60.84 162 GLN A N 1
ATOM 1182 C CA . GLN A 1 162 ? -13.761 -10.405 4.546 1.00 60.84 162 GLN A CA 1
ATOM 1183 C C . GLN A 1 162 ? -13.316 -11.828 4.209 1.00 60.84 162 GLN A C 1
ATOM 1185 O O . GLN A 1 162 ? -14.024 -12.767 4.558 1.00 60.84 162 GLN A O 1
ATOM 1190 N N . ASN A 1 163 ? -12.117 -12.009 3.653 1.00 59.56 163 ASN A N 1
ATOM 1191 C CA . ASN A 1 163 ? -11.550 -13.324 3.345 1.00 59.56 163 ASN A CA 1
ATOM 1192 C C . ASN A 1 163 ? -11.385 -14.196 4.598 1.00 59.56 163 ASN A C 1
ATOM 1194 O O . ASN A 1 163 ? -11.636 -15.399 4.551 1.00 59.56 163 ASN A O 1
ATOM 1198 N N . LEU A 1 164 ? -11.007 -13.610 5.738 1.00 56.41 164 LEU A N 1
ATOM 1199 C CA . LEU A 1 164 ? -10.996 -14.306 7.028 1.00 56.41 164 LEU A CA 1
ATOM 1200 C C . LEU A 1 164 ? -12.409 -14.728 7.444 1.00 56.41 164 LEU A C 1
ATOM 1202 O O . LEU A 1 164 ? -12.619 -15.865 7.861 1.00 56.41 164 LEU A O 1
ATOM 1206 N N . THR A 1 165 ? -13.387 -13.836 7.296 1.00 47.44 165 THR A N 1
ATOM 1207 C CA . THR A 1 165 ? -14.792 -14.102 7.634 1.00 47.44 165 THR A CA 1
ATOM 1208 C C . THR A 1 165 ? -15.408 -15.172 6.725 1.00 47.44 165 THR A C 1
ATOM 1210 O O . THR A 1 165 ? -16.153 -16.028 7.197 1.00 47.44 165 THR A O 1
ATOM 1213 N N . GLU A 1 166 ? -15.089 -15.165 5.433 1.00 56.41 166 GLU A N 1
ATOM 1214 C CA . GLU A 1 166 ? -15.529 -16.167 4.461 1.00 56.41 166 GLU A CA 1
ATOM 1215 C C . GLU A 1 166 ? -14.791 -17.493 4.625 1.00 56.41 166 GLU A C 1
ATOM 1217 O O . GLU A 1 166 ? -15.424 -18.541 4.577 1.00 56.41 166 GLU A O 1
ATOM 1222 N N . GLY A 1 167 ? -13.489 -17.477 4.919 1.00 45.47 167 GLY A N 1
ATOM 1223 C CA . GLY A 1 167 ? -12.731 -18.677 5.274 1.00 45.47 167 GLY A CA 1
ATOM 1224 C C . GLY A 1 167 ? -13.282 -19.366 6.527 1.00 45.47 167 GLY A C 1
ATOM 1225 O O . GLY A 1 167 ? -13.325 -20.594 6.583 1.00 45.47 167 GLY A O 1
ATOM 1226 N N . LEU A 1 168 ? -13.782 -18.588 7.493 1.00 45.28 168 LEU A N 1
ATOM 1227 C CA . LEU A 1 168 ? -14.504 -19.097 8.664 1.00 45.28 168 LEU A CA 1
ATOM 1228 C C . LEU A 1 168 ? -15.904 -19.645 8.327 1.00 45.28 168 LEU A C 1
ATOM 1230 O O . LEU A 1 168 ? -16.379 -20.520 9.041 1.00 45.28 168 LEU A O 1
ATOM 1234 N N . LYS A 1 169 ? -16.556 -19.165 7.257 1.00 44.56 169 LYS A N 1
ATOM 1235 C CA . LYS A 1 169 ? -17.855 -19.676 6.767 1.00 44.56 169 LYS A CA 1
ATOM 1236 C C . LYS A 1 169 ? -17.730 -20.882 5.824 1.00 44.56 169 LYS A C 1
ATOM 1238 O O . LYS A 1 169 ? -18.644 -21.693 5.759 1.00 44.56 169 LYS A O 1
ATOM 1243 N N . GLY A 1 170 ? -16.643 -20.966 5.053 1.00 41.69 170 GLY A N 1
ATOM 1244 C CA . GLY A 1 170 ? -16.359 -22.031 4.081 1.00 41.69 170 GLY A CA 1
ATOM 1245 C C . GLY A 1 170 ? -15.709 -23.270 4.702 1.00 41.69 170 GLY A C 1
ATOM 1246 O O . GLY A 1 170 ? -15.755 -24.356 4.126 1.00 41.69 170 GLY A O 1
ATOM 1247 N N . GLN A 1 171 ? -15.157 -23.144 5.911 1.00 39.97 171 GLN A N 1
ATOM 1248 C CA . GLN A 1 171 ? -15.155 -24.266 6.841 1.00 39.97 171 GLN A CA 1
ATOM 1249 C C . GLN A 1 171 ? -16.619 -24.502 7.198 1.00 39.97 171 GLN A C 1
ATOM 1251 O O . GLN A 1 171 ? -17.214 -23.609 7.786 1.00 39.97 171 GLN A O 1
ATOM 1256 N N . ASN A 1 172 ? -17.201 -25.643 6.809 1.00 39.62 172 ASN A N 1
ATOM 1257 C CA . ASN A 1 172 ? -18.546 -26.073 7.212 1.00 39.62 172 ASN A CA 1
ATOM 1258 C C . ASN A 1 172 ? -18.660 -26.119 8.747 1.00 39.62 172 ASN A C 1
ATOM 1260 O O . ASN A 1 172 ? -18.649 -27.178 9.368 1.00 39.62 172 ASN A O 1
ATOM 1264 N N . ILE A 1 173 ? -18.792 -24.957 9.366 1.00 44.38 173 ILE A N 1
ATOM 1265 C CA . ILE A 1 173 ? -19.660 -24.758 10.500 1.00 44.38 173 ILE A CA 1
ATOM 1266 C C . ILE A 1 173 ? -20.992 -24.494 9.815 1.00 44.38 173 ILE A C 1
ATOM 1268 O O . ILE A 1 173 ? -21.404 -23.351 9.616 1.00 44.38 173 ILE A O 1
ATOM 1272 N N . GLU A 1 174 ? -21.617 -25.581 9.348 1.00 38.91 174 GLU A N 1
ATOM 1273 C CA . GLU A 1 174 ? -23.047 -25.556 9.097 1.00 38.91 174 GLU A CA 1
ATOM 1274 C C . GLU A 1 174 ? -23.700 -24.851 10.281 1.00 38.91 174 GLU A C 1
ATOM 1276 O O . GLU A 1 174 ? -23.236 -24.918 11.423 1.00 38.91 174 GLU A O 1
ATOM 1281 N N . GLU A 1 175 ? -24.807 -24.189 10.003 1.00 42.22 175 GLU A N 1
ATOM 1282 C CA . GLU A 1 175 ? -25.717 -23.585 10.965 1.00 42.22 175 GLU A CA 1
ATOM 1283 C C . GLU A 1 175 ? -26.356 -24.642 11.907 1.00 42.22 175 GLU A C 1
ATOM 1285 O O . GLU A 1 175 ? -27.511 -24.547 12.319 1.00 42.22 175 GLU A O 1
ATOM 1290 N N . HIS A 1 176 ? -25.620 -25.694 12.262 1.00 37.56 176 HIS A N 1
ATOM 1291 C CA . HIS A 1 176 ? -25.915 -26.616 13.326 1.00 37.56 176 HIS A CA 1
ATOM 1292 C C . HIS A 1 176 ? -25.680 -25.910 14.651 1.00 37.56 176 HIS A C 1
ATOM 1294 O O . HIS A 1 176 ? -24.562 -25.644 15.089 1.00 37.56 176 HIS A O 1
ATOM 1300 N N . LYS A 1 177 ? -26.815 -25.567 15.267 1.00 42.00 177 LYS A N 1
ATOM 1301 C CA . LYS A 1 177 ? -26.964 -25.167 16.664 1.00 42.00 177 LYS A CA 1
ATOM 1302 C C . LYS A 1 177 ? -25.808 -25.730 17.504 1.00 42.00 177 LYS A C 1
ATOM 1304 O O . LYS A 1 177 ? -25.789 -26.935 17.753 1.00 42.00 177 LYS A O 1
ATOM 1309 N N . PRO A 1 178 ? -24.914 -24.877 18.036 1.00 43.44 178 PRO A N 1
ATOM 1310 C CA . PRO A 1 178 ? -23.759 -25.298 18.836 1.00 43.44 178 PRO A CA 1
ATOM 1311 C C . PRO A 1 178 ? -24.112 -26.209 20.023 1.00 43.44 178 PRO A C 1
ATOM 1313 O O . PRO A 1 178 ? -23.252 -26.879 20.583 1.00 43.44 178 PRO A O 1
ATOM 1316 N N . ARG A 1 179 ? -25.386 -26.226 20.433 1.00 38.47 179 ARG A N 1
ATOM 1317 C CA . ARG A 1 179 ? -25.890 -27.082 21.505 1.00 38.47 179 ARG A CA 1
ATOM 1318 C C . ARG A 1 179 ? -25.979 -28.555 21.126 1.00 38.47 179 ARG A C 1
ATOM 1320 O O . ARG A 1 179 ? -25.686 -29.377 21.985 1.00 38.47 179 ARG A O 1
ATOM 1327 N N . ASP A 1 180 ? -26.352 -28.884 19.894 1.00 37.59 180 ASP A N 1
ATOM 1328 C CA . ASP A 1 180 ? -26.628 -30.275 19.522 1.00 37.59 180 ASP A CA 1
ATOM 1329 C C . ASP A 1 180 ? -25.316 -31.037 19.268 1.00 37.59 180 ASP A C 1
ATOM 1331 O O . ASP A 1 180 ? -25.172 -32.174 19.709 1.00 37.59 180 ASP A O 1
ATOM 1335 N N . ASP A 1 181 ? -24.300 -30.380 18.697 1.00 43.09 181 ASP A N 1
ATOM 1336 C CA . ASP A 1 181 ? -22.978 -30.979 18.464 1.00 43.09 181 ASP A CA 1
ATOM 1337 C C . ASP A 1 181 ? -22.169 -31.190 19.742 1.00 43.09 181 ASP A C 1
ATOM 1339 O O . ASP A 1 181 ? -21.526 -32.228 19.894 1.00 43.09 181 ASP A O 1
ATOM 1343 N N . ILE A 1 182 ? -22.230 -30.251 20.692 1.00 43.12 182 ILE A N 1
ATOM 1344 C CA . ILE A 1 182 ? -21.601 -30.432 22.008 1.00 43.12 182 ILE A CA 1
ATOM 1345 C C . ILE A 1 182 ? -22.307 -31.553 22.770 1.00 43.12 182 ILE A C 1
ATOM 1347 O O . ILE A 1 182 ? -21.638 -32.362 23.407 1.00 43.12 182 ILE A O 1
ATOM 1351 N N . TYR A 1 183 ? -23.637 -31.637 22.682 1.00 39.91 183 TYR A N 1
ATOM 1352 C CA . TYR A 1 183 ? -24.405 -32.686 23.347 1.00 39.91 183 TYR A CA 1
ATOM 1353 C C . TYR A 1 183 ? -24.129 -34.065 22.738 1.00 39.91 183 TYR A C 1
ATOM 1355 O O . TYR A 1 183 ? -23.869 -35.010 23.475 1.00 39.91 183 TYR A O 1
ATOM 1363 N N . ASN A 1 184 ? -24.077 -34.174 21.409 1.00 44.94 184 ASN A N 1
ATOM 1364 C CA . ASN A 1 184 ? -23.769 -35.426 20.718 1.00 44.94 184 ASN A CA 1
ATOM 1365 C C . ASN A 1 184 ? -22.314 -35.866 20.944 1.00 44.94 184 ASN A C 1
ATOM 1367 O O . ASN A 1 184 ? -22.090 -37.034 21.253 1.00 44.94 184 ASN A O 1
ATOM 1371 N N . LYS A 1 185 ? -21.330 -34.948 20.904 1.00 46.88 185 LYS A N 1
ATOM 1372 C CA . LYS A 1 185 ? -19.932 -35.272 21.264 1.00 46.88 185 LYS A CA 1
ATOM 1373 C C . LYS A 1 185 ? -19.791 -35.646 22.735 1.00 46.88 185 LYS A C 1
ATOM 1375 O O . LYS A 1 185 ? -19.071 -36.586 23.053 1.00 46.88 185 LYS A O 1
ATOM 1380 N N . ALA A 1 186 ? -20.476 -34.944 23.638 1.00 43.59 186 ALA A N 1
ATOM 1381 C CA . ALA A 1 186 ? -20.491 -35.305 25.051 1.00 43.59 186 ALA A CA 1
ATOM 1382 C C . ALA A 1 186 ? -21.120 -36.688 25.253 1.00 43.59 186 ALA A C 1
ATOM 1384 O O . ALA A 1 186 ? -20.611 -37.471 26.047 1.00 43.59 186 ALA A O 1
ATOM 1385 N N . GLN A 1 187 ? -22.162 -37.030 24.494 1.00 44.66 187 GLN A N 1
ATOM 1386 C CA . GLN A 1 187 ? -22.801 -38.340 24.552 1.00 44.66 187 GLN A CA 1
ATOM 1387 C C . GLN A 1 187 ? -21.913 -39.449 23.970 1.00 44.66 187 GLN A C 1
ATOM 1389 O O . GLN A 1 187 ? -21.863 -40.535 24.538 1.00 44.66 187 GLN A O 1
ATOM 1394 N N . GLU A 1 188 ? -21.168 -39.189 22.893 1.00 45.06 188 GLU A N 1
ATOM 1395 C CA . GLU A 1 188 ? -20.153 -40.107 22.355 1.00 45.06 188 GLU A CA 1
ATOM 1396 C C . GLU A 1 188 ? -19.017 -40.344 23.357 1.00 45.06 188 GLU A C 1
ATOM 1398 O O . GLU A 1 188 ? -18.617 -41.487 23.571 1.00 45.06 188 GLU A O 1
ATOM 1403 N N . VAL A 1 189 ? -18.557 -39.288 24.036 1.00 45.41 189 VAL A N 1
ATOM 1404 C CA . VAL A 1 189 ? -17.566 -39.384 25.117 1.00 45.41 189 VAL A CA 1
ATOM 1405 C C . VAL A 1 189 ? -18.129 -40.168 26.304 1.00 45.41 189 VAL A C 1
ATOM 1407 O O . VAL A 1 189 ? -17.466 -41.076 26.787 1.00 45.41 189 VAL A O 1
ATOM 1410 N N . ILE A 1 190 ? -19.366 -39.908 26.735 1.00 45.16 190 ILE A N 1
ATOM 1411 C CA . ILE A 1 190 ? -20.028 -40.660 27.816 1.00 45.16 190 ILE A CA 1
ATOM 1412 C C . ILE A 1 190 ? -20.184 -42.139 27.435 1.00 45.16 190 ILE A C 1
ATOM 1414 O O . ILE A 1 190 ? -19.882 -43.021 28.236 1.00 45.16 190 ILE A O 1
ATOM 1418 N N . ASN A 1 191 ? -20.584 -42.433 26.198 1.00 47.38 191 ASN A N 1
ATOM 1419 C CA . ASN A 1 191 ? -20.738 -43.804 25.714 1.00 47.38 191 ASN A CA 1
ATOM 1420 C C . ASN A 1 191 ? -19.387 -44.531 25.578 1.00 47.38 191 ASN A C 1
ATOM 1422 O O . ASN A 1 191 ? -19.332 -45.742 25.783 1.00 47.38 191 ASN A O 1
ATOM 1426 N N . ALA A 1 192 ? -18.302 -43.811 25.275 1.00 44.31 192 ALA A N 1
ATOM 1427 C CA . ALA A 1 192 ? -16.942 -44.351 25.234 1.00 44.31 192 ALA A CA 1
ATOM 1428 C C . ALA A 1 192 ? -16.321 -44.525 26.632 1.00 44.31 192 ALA A C 1
ATOM 1430 O O . ALA A 1 192 ? -15.485 -45.405 26.831 1.00 44.31 192 ALA A O 1
ATOM 1431 N N . VAL A 1 193 ? -16.737 -43.709 27.604 1.00 40.41 193 VAL A N 1
ATOM 1432 C CA . VAL A 1 193 ? -16.212 -43.697 28.978 1.00 40.41 193 VAL A CA 1
ATOM 1433 C C . VAL A 1 193 ? -16.976 -44.659 29.898 1.00 40.41 193 VAL A C 1
ATOM 1435 O O . VAL A 1 193 ? -16.369 -45.244 30.788 1.00 40.41 193 VAL A O 1
ATOM 1438 N N . ASN A 1 194 ? -18.264 -44.924 29.663 1.00 44.97 194 ASN A N 1
ATOM 1439 C CA . ASN A 1 194 ? -19.066 -45.845 30.485 1.00 44.97 194 ASN A CA 1
ATOM 1440 C C . ASN A 1 194 ? -18.476 -47.270 30.625 1.00 44.97 194 ASN A C 1
ATOM 1442 O O . ASN A 1 194 ? -18.422 -47.767 31.750 1.00 44.97 194 ASN A O 1
ATOM 1446 N N . PRO A 1 195 ? -17.957 -47.921 29.562 1.00 44.41 195 PRO A N 1
ATOM 1447 C CA . PRO A 1 195 ? -17.281 -49.215 29.694 1.00 44.41 195 PRO A CA 1
ATOM 1448 C C . PRO A 1 195 ? -15.984 -49.124 30.511 1.00 44.41 195 PRO A C 1
ATOM 1450 O O . PRO A 1 195 ? -15.599 -50.081 31.176 1.00 44.41 195 PRO A O 1
ATOM 1453 N N . VAL A 1 196 ? -15.306 -47.971 30.474 1.00 42.19 196 VAL A N 1
ATOM 1454 C CA . VAL A 1 196 ? -14.073 -47.705 31.231 1.00 42.19 196 VAL A CA 1
ATOM 1455 C C . VAL A 1 196 ? -14.390 -47.490 32.713 1.00 42.19 196 VAL A C 1
ATOM 1457 O O . VAL A 1 196 ? -13.675 -48.015 33.562 1.00 42.19 196 VAL A O 1
ATOM 1460 N N . ILE A 1 197 ? -15.497 -46.815 33.034 1.00 40.59 197 ILE A N 1
ATOM 1461 C CA . ILE A 1 197 ? -16.007 -46.662 34.406 1.00 40.59 197 ILE A CA 1
ATOM 1462 C C . ILE A 1 197 ? -16.428 -48.022 34.988 1.00 40.59 197 ILE A C 1
ATOM 1464 O O . ILE A 1 197 ? -16.039 -48.338 36.108 1.00 40.59 197 ILE A O 1
ATOM 1468 N N . GLU A 1 198 ? -17.121 -48.879 34.227 1.00 44.88 198 GLU A N 1
ATOM 1469 C CA . GLU A 1 198 ? -17.462 -50.246 34.671 1.00 44.88 198 GLU A CA 1
ATOM 1470 C C . GLU A 1 198 ? -16.225 -51.128 34.932 1.00 44.88 198 GLU A C 1
ATOM 1472 O O . GLU A 1 198 ? -16.257 -52.026 35.780 1.00 44.88 198 GLU A O 1
ATOM 1477 N N . VAL A 1 199 ? -15.133 -50.898 34.196 1.00 42.59 199 VAL A N 1
ATOM 1478 C CA . VAL A 1 199 ? -13.842 -51.572 34.409 1.00 42.59 199 VAL A CA 1
ATOM 1479 C C . VAL A 1 199 ? -13.130 -51.012 35.647 1.00 42.59 199 VAL A C 1
ATOM 1481 O O . VAL A 1 199 ? -12.574 -51.794 36.419 1.00 42.59 199 VAL A O 1
ATOM 1484 N N . LEU A 1 200 ? -13.210 -49.698 35.880 1.00 37.22 200 LEU A N 1
ATOM 1485 C CA . LEU A 1 200 ? -12.632 -49.010 37.041 1.00 37.22 200 LEU A CA 1
ATOM 1486 C C . LEU A 1 200 ? -13.359 -49.336 38.356 1.00 37.22 200 LEU A C 1
ATOM 1488 O O . LEU A 1 200 ? -12.701 -49.539 39.372 1.00 37.22 200 LEU A O 1
ATOM 1492 N N . GLU A 1 201 ? -14.688 -49.487 38.347 1.00 41.84 201 GLU A N 1
ATOM 1493 C CA . GLU A 1 201 ? -15.457 -49.938 39.522 1.00 41.84 201 GLU A CA 1
ATOM 1494 C C . GLU A 1 201 ? -15.137 -51.393 39.914 1.00 41.84 201 GLU A C 1
ATOM 1496 O O . GLU A 1 201 ? -15.257 -51.774 41.082 1.00 41.84 201 GLU A O 1
ATOM 1501 N N . LYS A 1 202 ? -14.696 -52.218 38.953 1.00 44.94 202 LYS A N 1
ATOM 1502 C CA . LYS A 1 202 ? -14.275 -53.610 39.187 1.00 44.94 202 LYS A CA 1
ATOM 1503 C C . LYS A 1 202 ? -12.799 -53.744 39.570 1.00 44.94 202 LYS A C 1
ATOM 1505 O O . LYS A 1 202 ? -12.436 -54.746 40.192 1.00 44.94 202 LYS A O 1
ATOM 1510 N N . SER A 1 203 ? -11.948 -52.773 39.236 1.00 42.00 203 SER A N 1
ATOM 1511 C CA . SER A 1 203 ? -10.529 -52.790 39.596 1.00 42.00 203 SER A CA 1
ATOM 1512 C C . SER A 1 203 ? -10.301 -52.140 40.960 1.00 42.00 203 SER A C 1
ATOM 1514 O O . SER A 1 203 ? -10.340 -50.923 41.112 1.00 42.00 203 SER A O 1
ATOM 1516 N N . LYS A 1 204 ? -10.022 -52.962 41.974 1.00 47.84 204 LYS A N 1
ATOM 1517 C CA . LYS A 1 204 ? -9.548 -52.500 43.284 1.00 47.84 204 LYS A CA 1
ATOM 1518 C C . LYS A 1 204 ? -8.096 -52.003 43.188 1.00 47.84 204 LYS A C 1
ATOM 1520 O O . LYS A 1 204 ? -7.213 -52.728 43.623 1.00 47.84 204 LYS A O 1
ATOM 1525 N N . GLU A 1 205 ? -7.839 -50.817 42.635 1.00 45.19 205 GLU A N 1
ATOM 1526 C CA . GLU A 1 205 ? -6.588 -50.056 42.847 1.00 45.19 205 GLU A CA 1
ATOM 1527 C C . GLU A 1 205 ? -6.721 -48.588 42.365 1.00 45.19 205 GLU A C 1
ATOM 1529 O O . GLU A 1 205 ? -7.591 -48.290 41.548 1.00 45.19 205 GLU A O 1
ATOM 1534 N N . PRO A 1 206 ? -5.951 -47.635 42.931 1.00 46.50 206 PRO A N 1
ATOM 1535 C CA . PRO A 1 206 ? -6.357 -46.234 43.049 1.00 46.50 206 PRO A CA 1
ATOM 1536 C C . PRO A 1 206 ? -6.203 -45.432 41.744 1.00 46.50 206 PRO A C 1
ATOM 1538 O O . PRO A 1 206 ? -5.115 -45.298 41.191 1.00 46.50 206 PRO A O 1
ATOM 1541 N N . VAL A 1 207 ? -7.316 -44.832 41.314 1.00 47.41 207 VAL A N 1
ATOM 1542 C CA . VAL A 1 207 ? -7.591 -44.192 40.007 1.00 47.41 207 VAL A CA 1
ATOM 1543 C C . VAL A 1 207 ? -6.970 -42.786 39.827 1.00 47.41 207 VAL A C 1
ATOM 1545 O O . VAL A 1 207 ? -7.122 -42.153 38.790 1.00 47.41 207 VAL A O 1
ATOM 1548 N N . VAL A 1 208 ? -6.192 -42.290 40.790 1.00 48.62 208 VAL A N 1
ATOM 1549 C CA . VAL A 1 208 ? -5.814 -40.861 40.860 1.00 48.62 208 VAL A CA 1
ATOM 1550 C C . VAL A 1 208 ? -4.861 -40.401 39.733 1.00 48.62 208 VAL A C 1
ATOM 1552 O O . VAL A 1 208 ? -4.893 -39.240 39.340 1.00 48.62 208 VAL A O 1
ATOM 1555 N N . SER A 1 209 ? -4.043 -41.285 39.145 1.00 52.97 209 SER A N 1
ATOM 1556 C CA . SER A 1 209 ? -2.954 -40.857 38.240 1.00 52.97 209 SER A CA 1
ATOM 1557 C C . SER A 1 209 ? -3.340 -40.662 36.765 1.00 52.97 209 SER A C 1
ATOM 1559 O O . SER A 1 209 ? -2.637 -39.956 36.038 1.00 52.97 209 SER A O 1
ATOM 1561 N N . ALA A 1 210 ? -4.432 -41.272 36.294 1.00 48.47 210 ALA A N 1
ATOM 1562 C CA . ALA A 1 210 ? -4.856 -41.175 34.893 1.00 48.47 210 ALA A CA 1
ATOM 1563 C C . ALA A 1 210 ? -5.731 -39.936 34.639 1.00 48.47 210 ALA A C 1
ATOM 1565 O O . ALA A 1 210 ? -5.578 -39.265 33.618 1.00 48.47 210 ALA A O 1
ATOM 1566 N N . GLU A 1 211 ? -6.594 -39.594 35.597 1.00 46.00 211 GLU A N 1
ATOM 1567 C CA . GLU A 1 211 ? -7.461 -38.412 35.551 1.00 46.00 211 GLU A CA 1
ATOM 1568 C C . GLU A 1 211 ? -6.644 -37.115 35.629 1.00 46.00 211 GLU A C 1
ATOM 1570 O O . GLU A 1 211 ? -6.853 -36.212 34.818 1.00 46.00 211 GLU A O 1
ATOM 1575 N N . GLU A 1 212 ? -5.634 -37.048 36.506 1.00 49.75 212 GLU A N 1
ATOM 1576 C CA . GLU A 1 212 ? -4.714 -35.902 36.569 1.00 49.75 212 GLU A CA 1
ATOM 1577 C C . GLU A 1 212 ? -3.961 -35.688 35.253 1.00 49.75 212 GLU A C 1
ATOM 1579 O O . GLU A 1 212 ? -3.769 -34.548 34.825 1.00 49.75 212 GLU A O 1
ATOM 1584 N N . ARG A 1 213 ? -3.582 -36.773 34.570 1.00 46.31 213 ARG A N 1
ATOM 1585 C CA . ARG A 1 213 ? -2.851 -36.699 33.303 1.00 46.31 213 ARG A CA 1
ATOM 1586 C C . ARG A 1 213 ? -3.724 -36.173 32.163 1.00 46.31 213 ARG A C 1
ATOM 1588 O O . ARG A 1 213 ? -3.281 -35.305 31.415 1.00 46.31 213 ARG A O 1
ATOM 1595 N N . ILE A 1 214 ? -4.975 -36.627 32.071 1.00 48.12 214 ILE A N 1
ATOM 1596 C CA . ILE A 1 214 ? -5.937 -36.148 31.062 1.00 48.12 214 ILE A CA 1
ATOM 1597 C C . ILE A 1 214 ? -6.310 -34.680 31.320 1.00 48.12 214 ILE A C 1
ATOM 1599 O O . ILE A 1 214 ? -6.369 -33.879 30.383 1.00 48.12 214 ILE A O 1
ATOM 1603 N N . VAL A 1 215 ? -6.504 -34.291 32.585 1.00 48.31 215 VAL A N 1
ATOM 1604 C CA . VAL A 1 215 ? -6.778 -32.896 32.969 1.00 48.31 215 VAL A CA 1
ATOM 1605 C C . VAL A 1 215 ? -5.582 -31.989 32.657 1.00 48.31 215 VAL A C 1
ATOM 1607 O O . VAL A 1 215 ? -5.776 -30.876 32.158 1.00 48.31 215 VAL A O 1
ATOM 1610 N N . GLN A 1 216 ? -4.349 -32.456 32.878 1.00 48.69 216 GLN A N 1
ATOM 1611 C CA . GLN A 1 216 ? -3.130 -31.718 32.526 1.00 48.69 216 GLN A CA 1
ATOM 1612 C C . GLN A 1 216 ? -2.944 -31.566 31.014 1.00 48.69 216 GLN A C 1
ATOM 1614 O O . GLN A 1 216 ? -2.644 -30.465 30.553 1.00 48.69 216 GLN A O 1
ATOM 1619 N N . GLU A 1 217 ? -3.143 -32.628 30.231 1.00 46.50 217 GLU A N 1
ATOM 1620 C CA . G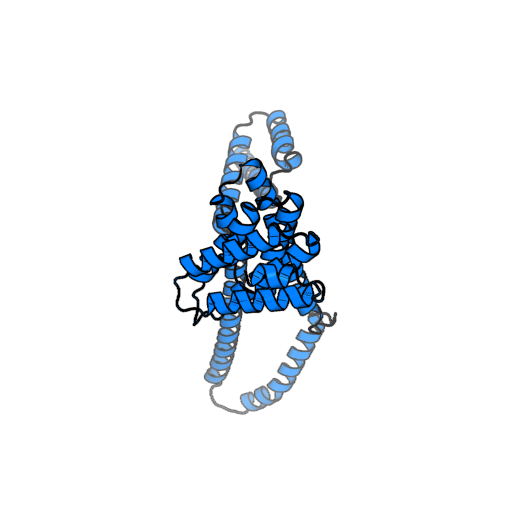LU A 1 217 ? -3.026 -32.574 28.768 1.00 46.50 217 GLU A CA 1
ATOM 1621 C C . GLU A 1 217 ? -4.094 -31.654 28.159 1.00 46.50 217 GLU A C 1
ATOM 1623 O O . GLU A 1 217 ? -3.774 -30.787 27.343 1.00 46.50 217 GLU A O 1
ATOM 1628 N N . THR A 1 218 ? -5.335 -31.741 28.644 1.00 42.75 218 THR A N 1
ATOM 1629 C CA . THR A 1 218 ? -6.435 -30.859 28.220 1.00 42.75 218 THR A CA 1
ATOM 1630 C C . THR A 1 218 ? -6.159 -29.401 28.592 1.00 42.75 218 THR A C 1
ATOM 1632 O O . THR A 1 218 ? -6.322 -28.503 27.763 1.00 42.75 218 THR A O 1
ATOM 1635 N N . SER A 1 219 ? -5.663 -29.150 29.809 1.00 43.88 219 SER A N 1
ATOM 1636 C CA . SER A 1 219 ? -5.266 -27.807 30.251 1.00 43.88 219 SER A CA 1
ATOM 1637 C C . SER A 1 219 ? -4.101 -27.254 29.430 1.00 43.88 219 SER A C 1
ATOM 1639 O O . SER A 1 219 ? -4.106 -26.077 29.087 1.00 43.88 219 SER A O 1
ATOM 1641 N N . SER A 1 220 ? -3.123 -28.087 29.063 1.00 44.59 220 SER A N 1
ATOM 1642 C CA . SER A 1 220 ? -1.988 -27.705 28.213 1.00 44.59 220 SER A CA 1
ATOM 1643 C C . SER A 1 220 ? -2.441 -27.294 26.809 1.00 44.59 220 SER A C 1
ATOM 1645 O O . SER A 1 220 ? -2.035 -26.245 26.306 1.00 44.59 220 SER A O 1
ATOM 1647 N N . ILE A 1 221 ? -3.354 -28.062 26.204 1.00 44.75 221 ILE A N 1
ATOM 1648 C CA . ILE A 1 221 ? -3.939 -27.754 24.892 1.00 44.75 221 ILE A CA 1
ATOM 1649 C C . ILE A 1 221 ? -4.731 -26.440 24.945 1.00 44.75 221 ILE A C 1
ATOM 1651 O O . ILE A 1 221 ? -4.502 -25.558 24.117 1.00 44.75 221 ILE A O 1
ATOM 1655 N N . LEU A 1 222 ? -5.593 -26.257 25.951 1.00 42.16 222 LEU A N 1
ATOM 1656 C CA . LEU A 1 222 ? -6.336 -25.009 26.168 1.00 42.16 222 LEU A CA 1
ATOM 1657 C C . LEU A 1 222 ? -5.405 -23.808 26.374 1.00 42.16 222 LEU A C 1
ATOM 1659 O O . LEU A 1 222 ? -5.650 -22.732 25.830 1.00 42.16 222 LEU A O 1
ATOM 1663 N N . ASN A 1 223 ? -4.308 -23.987 27.111 1.00 46.88 223 ASN A N 1
ATOM 1664 C CA . ASN A 1 223 ? -3.337 -22.926 27.364 1.00 46.88 223 ASN A CA 1
ATOM 1665 C C . ASN A 1 223 ? -2.543 -22.561 26.096 1.00 46.88 223 ASN A C 1
ATOM 1667 O O . ASN A 1 223 ? -2.253 -21.389 25.864 1.00 46.88 223 ASN A O 1
ATOM 1671 N N . ASN A 1 224 ? -2.247 -23.535 25.231 1.00 44.94 224 ASN A N 1
ATOM 1672 C CA . ASN A 1 224 ? -1.614 -23.297 23.931 1.00 44.94 224 ASN A CA 1
ATOM 1673 C C . ASN A 1 224 ? -2.556 -22.582 22.952 1.00 44.94 224 ASN A C 1
ATOM 1675 O O . ASN A 1 224 ? -2.127 -21.650 22.274 1.00 44.94 224 ASN A O 1
ATOM 1679 N N . ILE A 1 225 ? -3.842 -22.951 22.925 1.00 42.59 225 ILE A N 1
ATOM 1680 C CA . ILE A 1 225 ? -4.872 -22.250 22.139 1.00 42.59 225 ILE A CA 1
ATOM 1681 C C . ILE A 1 225 ? -5.045 -20.813 22.648 1.00 42.59 225 ILE A C 1
ATOM 1683 O O . ILE A 1 225 ? -5.085 -19.881 21.849 1.00 42.59 225 ILE A O 1
ATOM 1687 N N . SER A 1 226 ? -5.079 -20.617 23.969 1.00 40.50 226 SER A N 1
ATOM 1688 C CA . SER A 1 226 ? -5.150 -19.293 24.597 1.00 40.50 226 SER A CA 1
ATOM 1689 C C . SER A 1 226 ? -3.933 -18.430 24.245 1.00 40.50 226 SER A C 1
ATOM 1691 O O . SER A 1 226 ? -4.093 -17.293 23.805 1.00 40.50 226 SER A O 1
ATOM 1693 N N . LYS A 1 227 ? -2.713 -18.981 24.329 1.00 44.47 227 LYS A N 1
ATOM 1694 C CA . LYS A 1 227 ? -1.484 -18.289 23.902 1.00 44.47 227 LYS A CA 1
ATOM 1695 C C . LYS A 1 227 ? -1.522 -17.905 22.428 1.00 44.47 227 LYS A C 1
ATOM 1697 O O . LYS A 1 227 ? -1.229 -16.759 22.109 1.00 44.47 227 LYS A O 1
ATOM 1702 N N . LEU A 1 228 ? -1.933 -18.825 21.557 1.00 41.28 228 LEU A N 1
ATOM 1703 C CA . LEU A 1 228 ? -2.035 -18.576 20.121 1.00 41.28 228 LEU A CA 1
ATOM 1704 C C . LEU A 1 228 ? -3.077 -17.492 19.805 1.00 41.28 228 LEU A C 1
ATOM 1706 O O . LEU A 1 228 ? -2.831 -16.623 18.972 1.00 41.28 228 LEU A O 1
ATOM 1710 N N . ALA A 1 229 ? -4.221 -17.502 20.493 1.00 42.25 229 ALA A N 1
ATOM 1711 C CA . ALA A 1 229 ? -5.252 -16.477 20.354 1.00 42.25 229 ALA A CA 1
ATOM 1712 C C . ALA A 1 229 ? -4.762 -15.105 20.844 1.00 42.25 229 ALA A C 1
ATOM 1714 O O . ALA A 1 229 ? -4.953 -14.104 20.158 1.00 42.25 229 ALA A O 1
ATOM 1715 N N . VAL A 1 230 ? -4.075 -15.051 21.989 1.00 43.44 230 VAL A N 1
ATOM 1716 C CA . VAL A 1 230 ? -3.474 -13.820 22.527 1.00 43.44 230 VAL A CA 1
ATOM 1717 C C . VAL A 1 230 ? -2.382 -13.281 21.599 1.00 43.44 230 VAL A C 1
ATOM 1719 O O . VAL A 1 230 ? -2.329 -12.079 21.358 1.00 43.44 230 VAL A O 1
ATOM 1722 N N . GLU A 1 231 ? -1.544 -14.147 21.035 1.00 43.28 231 GLU A N 1
ATOM 1723 C CA . GLU A 1 231 ? -0.498 -13.779 20.077 1.00 43.28 231 GLU A CA 1
ATOM 1724 C C . GLU A 1 231 ? -1.095 -13.221 18.776 1.00 43.28 231 GLU A C 1
ATOM 1726 O O . GLU A 1 231 ? -0.689 -12.156 18.313 1.00 43.28 231 GLU A O 1
ATOM 1731 N N . LYS A 1 232 ? -2.139 -13.868 18.238 1.00 43.44 232 LYS A N 1
ATOM 1732 C CA . LYS A 1 232 ? -2.898 -13.383 17.074 1.00 43.44 232 LYS A CA 1
ATOM 1733 C C . LYS A 1 232 ? -3.557 -12.028 17.354 1.00 43.44 232 LYS A C 1
ATOM 1735 O O . LYS A 1 232 ? -3.432 -11.118 16.543 1.00 43.44 232 LYS A O 1
ATOM 1740 N N . VAL A 1 233 ? -4.201 -11.861 18.512 1.00 44.97 233 VAL A N 1
ATOM 1741 C CA . VAL A 1 233 ? -4.837 -10.597 18.933 1.00 44.97 233 VAL A CA 1
ATOM 1742 C C . VAL A 1 233 ? -3.808 -9.488 19.154 1.00 44.97 233 VAL A C 1
ATOM 1744 O O . VAL A 1 233 ? -4.063 -8.342 18.790 1.00 44.97 233 VAL A O 1
ATOM 1747 N N . ASN A 1 234 ? -2.635 -9.800 19.704 1.00 42.19 234 ASN A N 1
ATOM 1748 C CA . ASN A 1 234 ? -1.553 -8.830 19.868 1.00 42.19 234 ASN A CA 1
ATOM 1749 C C . ASN A 1 234 ? -0.940 -8.424 18.523 1.00 42.19 234 ASN A C 1
ATOM 1751 O O . ASN A 1 234 ? -0.639 -7.247 18.342 1.00 42.19 234 ASN A O 1
ATOM 1755 N N . ASN A 1 235 ? -0.837 -9.346 17.565 1.00 41.47 235 ASN A N 1
ATOM 1756 C CA . ASN A 1 235 ? -0.421 -9.035 16.197 1.00 41.47 235 ASN A CA 1
ATOM 1757 C C . ASN A 1 235 ? -1.460 -8.174 15.461 1.00 41.47 235 ASN A C 1
ATOM 1759 O O . ASN A 1 235 ? -1.084 -7.187 14.835 1.00 41.47 235 ASN A O 1
ATOM 1763 N N . PHE A 1 236 ? -2.759 -8.449 15.618 1.00 42.38 236 PHE A N 1
ATOM 1764 C CA . PHE A 1 236 ? -3.821 -7.571 15.107 1.00 42.38 236 PHE A CA 1
ATOM 1765 C C . PHE A 1 236 ? -3.814 -6.191 15.785 1.00 42.38 236 PHE A C 1
ATOM 1767 O O . PHE A 1 236 ? -3.963 -5.167 15.124 1.00 42.38 236 PHE A O 1
ATOM 1774 N N . ARG A 1 237 ? -3.563 -6.131 17.097 1.00 40.75 237 ARG A N 1
ATOM 1775 C CA . ARG A 1 237 ? -3.399 -4.874 17.846 1.00 40.75 237 ARG A CA 1
ATOM 1776 C C . ARG A 1 237 ? -2.167 -4.087 17.386 1.00 40.75 237 ARG A C 1
ATOM 1778 O O . ARG A 1 237 ? -2.230 -2.864 17.315 1.00 40.75 237 ARG A O 1
ATOM 1785 N N . ALA A 1 238 ? -1.070 -4.767 17.058 1.00 39.75 238 ALA A N 1
ATOM 1786 C CA . ALA A 1 238 ? 0.125 -4.152 16.490 1.00 39.75 238 ALA A CA 1
ATOM 1787 C C . ALA A 1 238 ? -0.103 -3.673 15.042 1.00 39.75 238 ALA A C 1
ATOM 1789 O O . ALA A 1 238 ? 0.390 -2.606 14.672 1.00 39.75 238 ALA A O 1
ATOM 1790 N N . MET A 1 239 ? -0.900 -4.394 14.246 1.00 36.62 239 MET A N 1
ATOM 1791 C CA . MET A 1 239 ? -1.322 -3.970 12.901 1.00 36.62 239 MET A CA 1
ATOM 1792 C C . MET A 1 239 ? -2.187 -2.707 12.923 1.00 36.62 239 MET A C 1
ATOM 1794 O O . MET A 1 239 ? -1.968 -1.812 12.116 1.00 36.62 239 MET A O 1
ATOM 1798 N N . LEU A 1 240 ? -3.079 -2.563 13.903 1.00 38.91 240 LEU A N 1
ATOM 1799 C CA . LEU A 1 240 ? -3.881 -1.348 14.109 1.00 38.91 240 LEU A CA 1
ATOM 1800 C C . LEU A 1 240 ? -3.068 -0.153 14.671 1.00 38.91 240 LEU A C 1
ATOM 1802 O O . LEU A 1 240 ? -3.648 0.860 15.055 1.00 38.91 240 LEU A O 1
ATOM 1806 N N . SER A 1 241 ? -1.731 -0.252 14.748 1.00 39.47 241 SER A N 1
ATOM 1807 C CA . SER A 1 241 ? -0.835 0.734 15.382 1.00 39.47 241 SER A CA 1
ATOM 1808 C C . SER A 1 241 ? 0.153 1.421 14.415 1.00 39.47 241 SER A C 1
ATOM 1810 O O . SER A 1 241 ? 1.356 1.550 14.685 1.00 39.47 241 SER A O 1
ATOM 1812 N N . SER A 1 242 ? -0.311 1.918 13.265 1.00 38.59 242 SER A N 1
ATOM 1813 C CA . SER A 1 242 ? 0.473 2.905 12.505 1.00 38.59 242 SER A CA 1
ATOM 1814 C C . SER A 1 242 ? 0.194 4.328 13.004 1.00 38.59 242 SER A C 1
ATOM 1816 O O . SER A 1 242 ? -0.671 5.026 12.495 1.00 38.59 242 SER A O 1
ATOM 1818 N N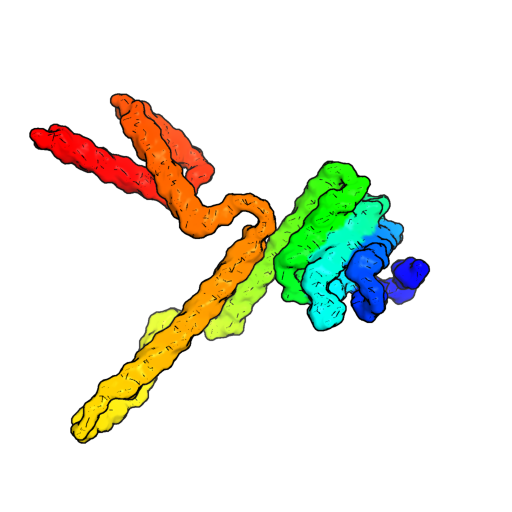 . ASN A 1 243 ? 0.998 4.728 13.994 1.00 36.66 243 ASN A N 1
ATOM 1819 C CA . ASN A 1 243 ? 1.242 6.087 14.496 1.00 36.66 243 ASN A CA 1
ATOM 1820 C C . ASN A 1 243 ? 0.116 6.796 15.276 1.00 36.66 243 ASN A C 1
ATOM 1822 O O . ASN A 1 243 ? -0.678 7.549 14.729 1.00 36.66 243 ASN A O 1
ATOM 1826 N N . GLY A 1 244 ? 0.205 6.693 16.609 1.00 37.53 244 GLY A N 1
ATOM 1827 C CA . GLY A 1 244 ? -0.185 7.773 17.520 1.00 37.53 244 GLY A CA 1
ATOM 1828 C C . GLY A 1 244 ? -1.540 7.630 18.215 1.00 37.53 244 GLY A C 1
ATOM 1829 O O . GLY A 1 244 ? -2.527 8.217 17.795 1.00 37.53 244 GLY A O 1
ATOM 1830 N N . ASN A 1 245 ? -1.515 7.010 19.400 1.00 43.69 245 ASN A N 1
ATOM 1831 C CA . ASN A 1 245 ? -2.417 7.309 20.524 1.00 43.69 245 ASN A CA 1
ATOM 1832 C C . ASN A 1 245 ? -3.772 6.576 20.638 1.00 43.69 245 ASN A C 1
ATOM 1834 O O . ASN A 1 245 ? -4.712 7.109 21.227 1.00 43.69 245 ASN A O 1
ATOM 1838 N N . LEU A 1 246 ? -3.876 5.319 20.195 1.00 43.03 246 LEU A N 1
ATOM 1839 C CA . LEU A 1 246 ? -4.942 4.436 20.683 1.00 43.03 246 LEU A CA 1
ATOM 1840 C C . LEU A 1 246 ? -4.450 3.653 21.895 1.00 43.03 246 LEU A C 1
ATOM 1842 O O . LEU A 1 246 ? -3.785 2.626 21.784 1.00 43.03 246 LEU A O 1
ATOM 1846 N N . LYS A 1 247 ? -4.817 4.199 23.052 1.00 49.38 247 LYS A N 1
ATOM 1847 C CA . LYS A 1 247 ? -4.638 3.633 24.384 1.00 49.38 247 LYS A CA 1
ATOM 1848 C C . LYS A 1 247 ? -4.897 2.120 24.400 1.00 49.38 247 LYS A C 1
ATOM 1850 O O . LYS A 1 247 ? -5.882 1.644 23.819 1.00 49.38 247 LYS A O 1
ATOM 1855 N N . THR A 1 248 ? -4.013 1.365 25.053 1.00 48.28 248 THR A N 1
ATOM 1856 C CA . THR A 1 248 ? -4.198 -0.054 25.388 1.00 48.28 248 THR A CA 1
ATOM 1857 C C . THR A 1 248 ? -5.555 -0.271 26.066 1.00 48.28 248 THR A C 1
ATOM 1859 O O . THR A 1 248 ? -6.184 0.675 26.529 1.00 48.28 248 THR A O 1
ATOM 1862 N N . LEU A 1 249 ? -6.049 -1.513 26.139 1.00 46.69 249 LEU A N 1
ATOM 1863 C CA . LEU A 1 249 ? -7.311 -1.783 26.845 1.00 46.69 249 LEU A CA 1
ATOM 1864 C C . LEU A 1 249 ? -7.270 -1.250 28.287 1.00 46.69 249 LEU A C 1
ATOM 1866 O O . LEU A 1 249 ? -8.257 -0.683 28.742 1.00 46.69 249 LEU A O 1
ATOM 1870 N N . GLU A 1 250 ? -6.121 -1.372 28.956 1.00 53.97 250 GLU A N 1
ATOM 1871 C CA . GLU A 1 250 ? -5.922 -0.797 30.286 1.00 53.97 250 GLU A CA 1
ATOM 1872 C C . GLU A 1 250 ? -5.849 0.731 30.257 1.00 53.97 250 GLU A C 1
ATOM 1874 O O . GLU A 1 250 ? -6.552 1.366 31.025 1.00 53.97 250 GLU A O 1
ATOM 1879 N N . GLU A 1 251 ? -5.142 1.359 29.318 1.00 57.94 251 GLU A N 1
ATOM 1880 C CA . GLU A 1 251 ? -5.126 2.829 29.219 1.00 57.94 251 GLU A CA 1
ATOM 1881 C C . GLU A 1 251 ? -6.499 3.415 28.816 1.00 57.94 251 GLU A C 1
ATOM 1883 O O . GLU A 1 251 ? -6.852 4.517 29.231 1.00 57.94 251 GLU A O 1
ATOM 1888 N N . LYS A 1 252 ? -7.308 2.697 28.022 1.00 59.62 252 LYS A N 1
ATOM 1889 C CA . LYS A 1 252 ? -8.695 3.077 27.691 1.00 59.62 252 LYS A CA 1
ATOM 1890 C C . LYS A 1 252 ? -9.607 2.908 28.889 1.00 59.62 252 LYS A C 1
ATOM 1892 O O . LYS A 1 252 ? -10.511 3.720 29.079 1.00 59.62 252 LYS A O 1
ATOM 1897 N N . LYS A 1 253 ? -9.388 1.861 29.681 1.00 64.69 253 LYS A N 1
ATOM 1898 C CA . LYS A 1 253 ? -10.095 1.641 30.938 1.00 64.69 253 LYS A CA 1
ATOM 1899 C C . LYS A 1 253 ? -9.717 2.721 31.946 1.00 64.69 253 LYS A C 1
ATOM 1901 O O . LYS A 1 253 ? -10.607 3.305 32.542 1.00 64.69 253 LYS A O 1
ATOM 1906 N N . GLU A 1 254 ? -8.442 3.071 32.053 1.00 74.19 254 GLU A N 1
ATOM 1907 C CA . GLU A 1 254 ? -7.934 4.121 32.933 1.00 74.19 254 GLU A CA 1
ATOM 1908 C C . GLU A 1 254 ? -8.409 5.515 32.500 1.00 74.19 254 GLU A C 1
ATOM 1910 O O . GLU A 1 254 ? -8.855 6.298 33.334 1.00 74.19 254 GLU A O 1
ATOM 1915 N N . GLU A 1 255 ? -8.437 5.817 31.197 1.00 72.50 255 GLU A N 1
ATOM 1916 C CA . GLU A 1 255 ? -9.057 7.047 30.693 1.00 72.50 255 GLU A CA 1
ATOM 1917 C C . GLU A 1 255 ? -10.566 7.069 30.930 1.00 72.50 255 GLU A C 1
ATOM 1919 O O . GLU A 1 255 ? -11.096 8.106 31.319 1.00 72.50 255 GLU A O 1
ATOM 1924 N N . SER A 1 256 ? -11.260 5.949 30.717 1.00 69.19 256 SER A N 1
ATOM 1925 C CA . SER A 1 256 ? -12.697 5.859 30.983 1.00 69.19 256 SER A CA 1
ATOM 1926 C C . SER A 1 256 ? -12.977 6.085 32.465 1.00 69.19 256 SER A C 1
ATOM 1928 O O . SER A 1 256 ? -13.820 6.910 32.793 1.00 69.19 256 SER A O 1
ATOM 1930 N N . ILE A 1 257 ? -12.205 5.457 33.357 1.00 78.69 257 ILE A N 1
ATOM 1931 C CA . ILE A 1 257 ? -12.283 5.658 34.810 1.00 78.69 257 ILE A CA 1
ATOM 1932 C C . ILE A 1 257 ? -12.033 7.127 35.160 1.00 78.69 257 ILE A C 1
ATOM 1934 O O . ILE A 1 257 ? -12.837 7.733 35.866 1.00 78.69 257 ILE A O 1
ATOM 1938 N N . LYS A 1 258 ? -10.970 7.730 34.619 1.00 87.38 258 LYS A N 1
ATOM 1939 C CA . LYS A 1 258 ? -10.632 9.134 34.875 1.00 87.38 258 LYS A CA 1
ATOM 1940 C C . LYS A 1 258 ? -11.731 10.083 34.396 1.00 87.38 258 LYS A C 1
ATOM 1942 O O . LYS A 1 258 ? -12.104 11.005 35.114 1.00 87.38 258 LYS A O 1
ATOM 1947 N N . LYS A 1 259 ? -12.281 9.839 33.207 1.00 80.94 259 LYS A N 1
ATOM 1948 C CA . LYS A 1 259 ? -13.339 10.662 32.610 1.00 80.94 259 LYS A CA 1
ATOM 1949 C C . LYS A 1 259 ? -14.667 10.503 33.350 1.00 80.94 259 LYS A C 1
ATOM 1951 O O . LYS A 1 259 ? -15.382 11.483 33.537 1.00 80.94 259 LYS A O 1
ATOM 1956 N N . VAL A 1 260 ? -14.962 9.298 33.840 1.00 76.44 260 VAL A N 1
ATOM 1957 C CA . VAL A 1 260 ? -16.079 9.042 34.756 1.00 76.44 260 VAL A CA 1
ATOM 1958 C C . VAL A 1 260 ? -15.899 9.846 36.050 1.00 76.44 260 VAL A C 1
ATOM 1960 O O . VAL A 1 260 ? -16.829 10.539 36.455 1.00 76.44 260 VAL A O 1
ATOM 1963 N N . ASP A 1 261 ? -14.716 9.821 36.669 1.00 85.88 261 ASP A N 1
ATOM 1964 C CA . ASP A 1 261 ? -14.447 10.558 37.913 1.00 85.88 261 ASP A CA 1
ATOM 1965 C C . ASP A 1 261 ? -14.513 12.083 37.732 1.00 85.88 261 ASP A C 1
ATOM 1967 O O . ASP A 1 261 ? -15.006 12.796 38.609 1.00 85.88 261 ASP A O 1
ATOM 1971 N N . GLU A 1 262 ? -14.047 12.600 36.594 1.00 89.81 262 GLU A N 1
ATOM 1972 C CA . GLU A 1 262 ? -14.165 14.018 36.238 1.00 89.81 262 GLU A CA 1
ATOM 1973 C C . GLU A 1 262 ? -15.633 14.446 36.104 1.00 89.81 262 GLU A C 1
ATOM 1975 O O . GLU A 1 262 ? -16.027 15.468 36.671 1.00 89.81 262 GLU A O 1
ATOM 1980 N N . LEU A 1 263 ? -16.459 13.648 35.417 1.00 83.44 263 LEU A N 1
ATOM 1981 C CA . LEU A 1 263 ? -17.887 13.927 35.245 1.00 83.44 263 LEU A CA 1
ATOM 1982 C C . LEU A 1 263 ? -18.654 13.867 36.570 1.00 83.44 263 LEU A C 1
ATOM 1984 O O . LEU A 1 263 ? -19.486 14.737 36.827 1.00 83.44 263 LEU A O 1
ATOM 1988 N N . VAL A 1 264 ? -18.349 12.891 37.429 1.00 82.94 264 VAL A N 1
ATOM 1989 C CA . VAL A 1 264 ? -18.969 12.754 38.756 1.00 82.94 264 VAL A CA 1
ATOM 1990 C C . VAL A 1 264 ? -18.614 13.947 39.650 1.00 82.94 264 VAL A C 1
ATOM 1992 O O . VAL A 1 264 ? -19.504 14.585 40.212 1.00 82.94 264 VAL A O 1
ATOM 1995 N N . LYS A 1 265 ? -17.338 14.357 39.697 1.00 87.19 265 LYS A N 1
ATOM 1996 C CA . LYS A 1 265 ? -16.922 15.568 40.430 1.00 87.19 265 LYS A CA 1
ATOM 1997 C C . LYS A 1 265 ? -17.589 16.828 39.881 1.00 87.19 265 LYS A C 1
ATOM 1999 O O . LYS A 1 265 ? -18.085 17.650 40.651 1.00 87.19 265 LYS A O 1
ATOM 2004 N N . ALA A 1 266 ? -17.629 16.988 38.558 1.00 84.31 266 ALA A N 1
ATOM 2005 C CA . ALA A 1 266 ? -18.259 18.139 37.919 1.00 84.31 266 ALA A CA 1
ATOM 2006 C C . ALA A 1 266 ? -19.768 18.203 38.204 1.00 84.31 266 ALA A C 1
ATOM 2008 O O . ALA A 1 266 ? -20.293 19.301 38.416 1.00 84.31 266 ALA A O 1
ATOM 2009 N N . PHE A 1 267 ? -20.446 17.057 38.270 1.00 79.81 267 PHE A N 1
ATOM 2010 C CA . PHE A 1 267 ? -21.838 16.961 38.700 1.00 79.81 267 PHE A CA 1
ATOM 2011 C C . PHE A 1 267 ? -22.004 17.318 40.185 1.00 79.81 267 PHE A C 1
ATOM 2013 O O . PHE A 1 267 ? -22.892 18.093 40.526 1.00 79.81 267 PHE A O 1
ATOM 2020 N N . GLY A 1 268 ? -21.108 16.850 41.061 1.00 77.38 268 GLY A N 1
ATOM 2021 C CA . GLY A 1 268 ? -21.130 17.144 42.499 1.00 77.38 268 GLY A CA 1
ATOM 2022 C C . GLY A 1 268 ? -20.993 18.630 42.860 1.00 77.38 268 GLY A C 1
ATOM 2023 O O . GLY A 1 268 ? -21.431 19.039 43.930 1.00 77.38 268 GLY A O 1
ATOM 2024 N N . THR A 1 269 ? -20.443 19.453 41.960 1.00 80.94 269 THR A N 1
ATOM 2025 C CA . THR A 1 269 ? -20.384 20.923 42.120 1.00 80.94 269 THR A CA 1
ATOM 2026 C C . THR A 1 269 ? -21.672 21.650 41.724 1.00 80.94 269 THR A C 1
ATOM 2028 O O . THR A 1 269 ? -21.754 22.865 41.890 1.00 80.94 269 THR A O 1
ATOM 2031 N N . LYS A 1 270 ? -22.663 20.950 41.153 1.00 81.75 270 LYS A N 1
ATOM 2032 C CA . LYS A 1 270 ? -23.939 21.545 40.739 1.00 81.75 270 LYS A CA 1
ATOM 2033 C C . LYS A 1 270 ? -24.854 21.674 41.948 1.00 81.75 270 LYS A C 1
ATOM 2035 O O . LYS A 1 270 ? -25.141 20.690 42.632 1.00 81.75 270 LYS A O 1
ATOM 2040 N N . SER A 1 271 ? -25.286 22.903 42.195 1.00 73.38 271 SER A N 1
ATOM 2041 C CA . SER A 1 271 ? -25.932 23.317 43.439 1.00 73.38 271 SER A CA 1
ATOM 2042 C C . SER A 1 271 ? -27.453 23.182 43.402 1.00 73.38 271 SER A C 1
ATOM 2044 O O . SER A 1 271 ? -28.073 23.025 44.451 1.00 73.38 271 SER A O 1
ATOM 2046 N N . SER A 1 272 ? -28.048 23.190 42.204 1.00 73.12 272 SER A N 1
ATOM 2047 C CA . SER A 1 272 ? -29.495 23.074 42.010 1.00 73.12 272 SER A CA 1
ATOM 2048 C C . SER A 1 272 ? -29.894 21.888 41.133 1.00 73.12 272 SER A C 1
ATOM 2050 O O . SER A 1 272 ? -29.111 21.361 40.337 1.00 73.12 272 SER A O 1
ATOM 2052 N N . THR A 1 273 ? -31.158 21.484 41.251 1.00 70.81 273 THR A N 1
ATOM 2053 C CA . THR A 1 273 ? -31.745 20.427 40.422 1.00 70.81 273 THR A CA 1
ATOM 2054 C C . THR A 1 273 ? -31.783 20.818 38.941 1.00 70.81 273 THR A C 1
ATOM 2056 O O . THR A 1 273 ? -31.509 19.968 38.094 1.00 70.81 273 THR A O 1
ATOM 2059 N N . GLU A 1 274 ? -32.041 22.089 38.599 1.00 67.06 274 GLU A N 1
ATOM 2060 C CA . GLU A 1 274 ? -31.984 22.537 37.199 1.00 67.06 274 GLU A CA 1
ATOM 2061 C C . GLU A 1 274 ? -30.564 22.467 36.618 1.00 67.06 274 GLU A C 1
ATOM 2063 O O . GLU A 1 274 ? -30.384 22.061 35.464 1.00 67.06 274 GLU A O 1
ATOM 2068 N N . GLU A 1 275 ? -29.546 22.817 37.412 1.00 64.88 275 GLU A N 1
ATOM 2069 C CA . GLU A 1 275 ? -28.140 22.713 37.008 1.00 64.88 275 GLU A CA 1
ATOM 2070 C C . GLU A 1 275 ? -27.732 21.253 36.777 1.00 64.88 275 GLU A C 1
ATOM 2072 O O . GLU A 1 275 ? -27.052 20.938 35.797 1.00 64.88 275 GLU A O 1
ATOM 2077 N N . GLN A 1 276 ? -28.187 20.348 37.645 1.00 72.50 276 GLN A N 1
ATOM 2078 C CA . GLN A 1 276 ? -27.935 18.911 37.540 1.00 72.50 276 GLN A CA 1
ATOM 2079 C C . GLN A 1 276 ? -28.609 18.293 36.306 1.00 72.50 276 GLN A C 1
ATOM 2081 O O . GLN A 1 276 ? -27.968 17.554 35.556 1.00 72.50 276 GLN A O 1
ATOM 2086 N N . GLN A 1 277 ? -29.876 18.625 36.038 1.00 63.97 277 GLN A N 1
ATOM 2087 C CA . GLN A 1 277 ? -30.601 18.130 34.861 1.00 63.97 277 GLN A CA 1
ATOM 2088 C C . GLN A 1 277 ? -30.000 18.648 33.551 1.00 63.97 277 GLN A C 1
ATOM 2090 O O . GLN A 1 277 ? -29.825 17.883 32.598 1.00 63.97 277 GLN A O 1
ATOM 2095 N N . SER A 1 278 ? -29.630 19.931 33.515 1.00 69.38 278 SER A N 1
ATOM 2096 C CA . SER A 1 278 ? -28.973 20.538 32.354 1.00 69.38 278 SER A CA 1
ATOM 2097 C C . SER A 1 278 ? -27.613 19.895 32.082 1.00 69.38 278 SER A C 1
ATOM 2099 O O . SER A 1 278 ? -27.279 19.618 30.929 1.00 69.38 278 SER A O 1
ATOM 2101 N N . PHE A 1 279 ? -26.856 19.582 33.138 1.00 78.31 279 PHE A N 1
ATOM 2102 C CA . PHE A 1 279 ? -25.581 18.878 33.026 1.00 78.31 279 PHE A CA 1
ATOM 2103 C C . PHE A 1 279 ? -25.744 17.465 32.451 1.00 78.31 279 PHE A C 1
ATOM 2105 O O . PHE A 1 279 ? -25.009 17.104 31.530 1.00 78.31 279 PHE A O 1
ATOM 2112 N N . ILE A 1 280 ? -26.712 16.683 32.949 1.00 71.88 280 ILE A N 1
ATOM 2113 C CA . ILE A 1 280 ? -26.997 15.323 32.456 1.00 71.88 280 ILE A CA 1
ATOM 2114 C C . ILE A 1 280 ? -27.360 15.362 30.972 1.00 71.88 280 ILE A C 1
ATOM 2116 O O . ILE A 1 280 ? -26.811 14.598 30.177 1.00 71.88 280 ILE A O 1
ATOM 2120 N N . LYS A 1 281 ? -28.252 16.277 30.583 1.00 67.31 281 LYS A N 1
ATOM 2121 C CA . LYS A 1 281 ? -28.683 16.405 29.193 1.00 67.31 281 LYS A CA 1
ATOM 2122 C C . LYS A 1 281 ? -27.510 16.747 28.272 1.00 67.31 281 LYS A C 1
ATOM 2124 O O . LYS A 1 281 ? -27.294 16.046 27.290 1.00 67.31 281 LYS A O 1
ATOM 2129 N N . ALA A 1 282 ? -26.711 17.749 28.630 1.00 72.12 282 ALA A N 1
ATOM 2130 C CA . ALA A 1 282 ? -25.594 18.191 27.802 1.00 72.12 282 ALA A CA 1
ATOM 2131 C C . ALA A 1 282 ? -24.473 17.142 27.676 1.00 72.12 282 ALA A C 1
ATOM 2133 O O . ALA A 1 282 ? -23.938 16.964 26.587 1.00 72.12 282 ALA A O 1
ATOM 2134 N N . ASN A 1 283 ? -24.127 16.436 28.760 1.00 74.69 283 ASN A N 1
ATOM 2135 C CA . ASN A 1 283 ? -22.908 15.612 28.810 1.00 74.69 283 ASN A CA 1
ATOM 2136 C C . ASN A 1 283 ? -23.153 14.103 28.672 1.00 74.69 283 ASN A C 1
ATOM 2138 O O . ASN A 1 283 ? -22.240 13.379 28.291 1.00 74.69 283 ASN A O 1
ATOM 2142 N N . LEU A 1 284 ? -24.352 13.602 28.988 1.00 70.69 284 LEU A N 1
ATOM 2143 C CA . LEU A 1 284 ? -24.656 12.163 28.931 1.00 70.69 284 LEU A CA 1
ATOM 2144 C C . LEU A 1 284 ? -25.614 11.810 27.786 1.00 70.69 284 LEU A C 1
ATOM 2146 O O . LEU A 1 284 ? -25.526 10.713 27.224 1.00 70.69 284 LEU A O 1
ATOM 2150 N N . VAL A 1 285 ? -26.510 12.731 27.418 1.00 63.06 285 VAL A N 1
ATOM 2151 C CA . VAL A 1 285 ? -27.527 12.507 26.378 1.00 63.06 285 VAL A CA 1
ATOM 2152 C C . VAL A 1 285 ? -27.085 13.094 25.038 1.00 63.06 285 VAL A C 1
ATOM 2154 O O . VAL A 1 285 ? -26.926 12.346 24.070 1.00 63.06 285 VAL A O 1
ATOM 2157 N N . ASP A 1 286 ? -26.841 14.404 24.993 1.00 69.88 286 ASP A N 1
ATOM 2158 C CA . ASP A 1 286 ? -26.636 15.151 23.748 1.00 69.88 286 ASP A CA 1
ATOM 2159 C C . ASP A 1 286 ? -25.192 15.058 23.217 1.00 69.88 286 ASP A C 1
ATOM 2161 O O . ASP A 1 286 ? -24.979 15.113 22.002 1.00 69.88 286 ASP A O 1
ATOM 2165 N N . ASP A 1 287 ? -24.196 14.853 24.088 1.00 73.31 287 ASP A N 1
ATOM 2166 C CA . ASP A 1 287 ? -22.801 14.660 23.678 1.00 73.31 287 ASP A CA 1
ATOM 2167 C C . ASP A 1 287 ? -22.620 13.309 22.975 1.00 73.31 287 ASP A C 1
ATOM 2169 O O . ASP A 1 287 ? -22.495 12.262 23.606 1.00 73.31 287 ASP A O 1
ATOM 2173 N N . LYS A 1 288 ? -22.574 13.320 21.640 1.00 68.62 288 LYS A N 1
ATOM 2174 C CA . LYS A 1 288 ? -22.350 12.127 20.804 1.00 68.62 288 LYS A CA 1
ATOM 2175 C C . LYS A 1 288 ? -20.899 11.629 20.804 1.00 68.62 288 LYS A C 1
ATOM 2177 O O . LYS A 1 288 ? -20.655 10.537 20.302 1.00 68.62 288 LYS A O 1
ATOM 2182 N N . THR A 1 289 ? -19.956 12.384 21.368 1.00 70.81 289 THR A N 1
ATOM 2183 C CA . THR A 1 289 ? -18.532 12.015 21.427 1.00 70.81 289 THR A CA 1
ATOM 2184 C C . THR A 1 289 ? -18.205 11.101 22.612 1.00 70.81 289 THR A C 1
ATOM 2186 O O . THR A 1 289 ? -17.197 10.393 22.589 1.00 70.81 289 THR A O 1
ATOM 2189 N N . LEU A 1 290 ? -19.073 11.054 23.631 1.00 68.88 290 LEU A N 1
ATOM 2190 C CA . LEU A 1 290 ? -18.917 10.171 24.787 1.00 68.88 290 LEU A CA 1
ATOM 2191 C C . LEU A 1 290 ? -19.273 8.717 24.439 1.00 68.88 290 LEU A C 1
ATOM 2193 O O . LEU A 1 290 ? -20.349 8.446 23.894 1.00 68.88 290 LEU A O 1
ATOM 2197 N N . SER A 1 291 ? -18.417 7.762 24.811 1.00 69.88 291 SER A N 1
ATOM 2198 C CA . SER A 1 291 ? -18.684 6.338 24.578 1.00 69.88 291 SER A CA 1
ATOM 2199 C C . SER A 1 291 ? -19.867 5.839 25.416 1.00 69.88 291 SER A C 1
ATOM 2201 O O . SER A 1 291 ? -20.130 6.335 26.512 1.00 69.88 291 SER A O 1
ATOM 2203 N N . LYS A 1 292 ? -20.583 4.826 24.912 1.00 68.25 292 LYS A N 1
ATOM 2204 C CA . LYS A 1 292 ? -21.706 4.199 25.631 1.00 68.25 292 LYS A CA 1
ATOM 2205 C C . LYS A 1 292 ? -21.284 3.664 27.007 1.00 68.25 292 LYS A C 1
ATOM 2207 O O . LYS A 1 292 ? -22.037 3.805 27.961 1.00 68.25 292 LYS A O 1
ATOM 2212 N N . GLU A 1 293 ? -20.080 3.104 27.099 1.00 67.69 293 GLU A N 1
ATOM 2213 C CA . GLU A 1 293 ? -19.518 2.555 28.339 1.00 67.69 293 GLU A CA 1
ATOM 2214 C C . GLU A 1 293 ? -19.316 3.635 29.410 1.00 67.69 293 GLU A C 1
ATOM 2216 O O . GLU A 1 293 ? -19.797 3.491 30.530 1.00 67.69 293 GLU A O 1
ATOM 2221 N N . VAL A 1 294 ? -18.684 4.762 29.053 1.00 69.31 294 VAL A N 1
ATOM 2222 C CA . VAL A 1 294 ? -18.464 5.884 29.982 1.00 69.31 294 VAL A CA 1
ATOM 2223 C C . VAL A 1 294 ? -19.798 6.451 30.467 1.00 69.31 294 VAL A C 1
ATOM 2225 O O . VAL A 1 294 ? -19.948 6.713 31.656 1.00 69.31 294 VAL A O 1
ATOM 2228 N N . ARG A 1 295 ? -20.801 6.575 29.584 1.00 65.12 295 ARG A N 1
ATOM 2229 C CA . ARG A 1 295 ? -22.143 7.042 29.977 1.00 65.12 295 ARG A CA 1
ATOM 2230 C C . ARG A 1 295 ? -22.774 6.141 31.033 1.00 65.12 295 ARG A C 1
ATOM 2232 O O . ARG A 1 295 ? -23.280 6.652 32.025 1.00 65.12 295 ARG A O 1
ATOM 2239 N N . LEU A 1 296 ? -22.751 4.825 30.818 1.00 70.62 296 LEU A N 1
ATOM 2240 C CA . LEU A 1 296 ? -23.358 3.860 31.737 1.00 70.62 296 LEU A CA 1
ATOM 2241 C C . LEU A 1 296 ? -22.639 3.852 33.091 1.00 70.62 296 LEU A C 1
ATOM 2243 O O . LEU A 1 296 ? -23.293 3.986 34.119 1.00 70.62 296 LEU A O 1
ATOM 2247 N N . GLN A 1 297 ? -21.303 3.821 33.094 1.00 72.12 297 GLN A N 1
ATOM 2248 C CA . GLN A 1 297 ? -20.519 3.860 34.333 1.00 72.12 297 GLN A CA 1
ATOM 2249 C C . GLN A 1 297 ? -20.706 5.165 35.120 1.00 72.12 297 GLN A C 1
ATOM 2251 O O . GLN A 1 297 ? -20.772 5.144 36.350 1.00 72.12 297 GLN A O 1
ATOM 2256 N N . THR A 1 298 ? -20.812 6.311 34.435 1.00 70.94 298 THR A N 1
ATOM 2257 C CA . THR A 1 298 ? -21.126 7.587 35.093 1.00 70.94 298 THR A CA 1
ATOM 2258 C C . THR A 1 298 ? -22.533 7.574 35.689 1.00 70.94 298 THR A C 1
ATOM 2260 O O . THR A 1 298 ? -22.700 8.026 36.818 1.00 70.94 298 THR A O 1
ATOM 2263 N N . ILE A 1 299 ? -23.533 7.036 34.980 1.00 71.75 299 ILE A N 1
ATOM 2264 C CA . ILE A 1 299 ? -24.906 6.914 35.499 1.00 71.75 299 ILE A CA 1
ATOM 2265 C C . ILE A 1 299 ? -24.931 6.053 36.769 1.00 71.75 299 ILE A C 1
ATOM 2267 O O . ILE A 1 299 ? -25.500 6.484 37.771 1.00 71.75 299 ILE A O 1
ATOM 2271 N N . ASP A 1 300 ? -24.268 4.896 36.761 1.00 72.00 300 ASP A N 1
ATOM 2272 C CA . ASP A 1 300 ? -24.231 3.993 37.916 1.00 72.00 300 ASP A CA 1
ATOM 2273 C C . ASP A 1 300 ? -23.578 4.646 39.145 1.00 72.00 300 ASP A C 1
ATOM 2275 O O . ASP A 1 300 ? -24.124 4.568 40.247 1.00 72.00 300 ASP A O 1
ATOM 2279 N N . LYS A 1 301 ? -22.455 5.361 38.971 1.00 76.19 301 LYS A N 1
ATOM 2280 C CA . LYS A 1 301 ? -21.809 6.096 40.075 1.00 76.19 301 LYS A CA 1
ATOM 2281 C C . LYS A 1 301 ? -22.671 7.236 40.612 1.00 76.19 301 LYS A C 1
ATOM 2283 O O . LYS A 1 301 ? -22.759 7.405 41.824 1.00 76.19 301 LYS A O 1
ATOM 2288 N N . LEU A 1 302 ? -23.329 8.004 39.743 1.00 75.19 302 LEU A N 1
ATOM 2289 C CA . LEU A 1 302 ? -24.221 9.084 40.178 1.00 75.19 302 LEU A CA 1
ATOM 2290 C C . LEU A 1 302 ? -25.428 8.546 40.955 1.00 75.19 302 LEU A C 1
ATOM 2292 O O . LEU A 1 302 ? -25.836 9.153 41.945 1.00 75.19 302 LEU A O 1
ATOM 2296 N N . LEU A 1 303 ? -25.977 7.400 40.543 1.00 72.62 303 LEU A N 1
ATOM 2297 C CA . LEU A 1 303 ? -27.035 6.718 41.288 1.00 72.62 303 LEU A CA 1
ATOM 2298 C C . LEU A 1 303 ? -26.537 6.255 42.661 1.00 72.62 303 LEU A C 1
ATOM 2300 O O . LEU A 1 303 ? -27.223 6.487 43.652 1.00 72.62 303 LEU A O 1
ATOM 2304 N N . GLN A 1 304 ? -25.336 5.674 42.744 1.00 74.38 304 GLN A N 1
ATOM 2305 C CA . GLN A 1 304 ? -24.730 5.289 44.024 1.00 74.38 304 GLN A CA 1
ATOM 2306 C C . GLN A 1 304 ? -24.504 6.490 44.952 1.00 74.38 304 GLN A C 1
ATOM 2308 O O . GLN A 1 304 ? -24.855 6.414 46.126 1.00 74.38 304 GLN A O 1
ATOM 2313 N N . GLU A 1 305 ? -23.987 7.614 44.449 1.00 70.88 305 GLU A N 1
ATOM 2314 C CA . GLU A 1 305 ? -23.800 8.827 45.259 1.00 70.88 305 GLU A CA 1
ATOM 2315 C C . GLU A 1 305 ? -25.122 9.439 45.728 1.00 70.88 305 GLU A C 1
ATOM 2317 O O . GLU A 1 305 ? -25.195 9.962 46.837 1.00 70.88 305 GLU A O 1
ATOM 2322 N N . GLN A 1 306 ? -26.177 9.389 44.911 1.00 67.88 306 GLN A N 1
ATOM 2323 C CA . GLN A 1 306 ? -27.506 9.850 45.321 1.00 67.88 306 GLN A CA 1
ATOM 2324 C C . GLN A 1 306 ? -28.102 8.947 46.400 1.00 67.88 306 GLN A C 1
ATOM 2326 O O . GLN A 1 306 ? -28.650 9.452 47.376 1.00 67.88 306 GLN A O 1
ATOM 2331 N N . VAL A 1 307 ? -27.949 7.628 46.262 1.00 70.94 307 VAL A N 1
ATOM 2332 C CA . VAL A 1 307 ? -28.362 6.662 47.289 1.00 70.94 307 VAL A CA 1
ATOM 2333 C C . VAL A 1 307 ? -27.581 6.889 48.587 1.00 70.94 307 VAL A C 1
ATOM 2335 O O . VAL A 1 307 ? -28.184 6.909 49.656 1.00 70.94 307 VAL A O 1
ATOM 2338 N N . GLN A 1 308 ? -26.273 7.141 48.504 1.00 68.12 308 GLN A N 1
ATOM 2339 C CA . GLN A 1 308 ? -25.423 7.432 49.660 1.00 68.12 308 GLN A CA 1
ATOM 2340 C C . GLN A 1 308 ? -25.791 8.765 50.332 1.00 68.12 308 GLN A C 1
ATOM 2342 O O . GLN A 1 308 ? -25.970 8.806 51.543 1.00 68.12 308 GLN A O 1
ATOM 2347 N N . LYS A 1 309 ? -25.997 9.844 49.564 1.00 67.62 309 LYS A N 1
ATOM 2348 C CA . LYS A 1 309 ? -26.450 11.144 50.097 1.00 67.62 309 LYS A CA 1
ATOM 2349 C C . LYS A 1 309 ? -27.837 11.068 50.724 1.00 67.62 309 LYS A C 1
ATOM 2351 O O . LYS A 1 309 ? -28.100 11.756 51.703 1.00 67.62 309 LYS A O 1
ATOM 2356 N N . GLN A 1 310 ? -28.733 10.256 50.164 1.00 59.69 310 GLN A N 1
ATOM 2357 C CA . GLN A 1 310 ? -30.035 9.998 50.772 1.00 59.69 310 GLN A CA 1
ATOM 2358 C C . GLN A 1 310 ? -29.895 9.198 52.067 1.00 59.69 310 GLN A C 1
ATOM 2360 O O . GLN A 1 310 ? -30.584 9.517 53.025 1.00 59.69 310 GLN A O 1
ATOM 2365 N N . ALA A 1 311 ? -28.993 8.215 52.126 1.00 60.06 311 ALA A N 1
ATOM 2366 C CA . ALA A 1 311 ? -28.710 7.474 53.353 1.00 60.06 311 ALA A CA 1
ATOM 2367 C C . ALA A 1 311 ? -28.115 8.376 54.453 1.00 60.06 311 ALA A C 1
ATOM 2369 O O . ALA A 1 311 ? -28.570 8.316 55.589 1.00 60.06 311 ALA A O 1
ATOM 2370 N N . GLU A 1 312 ? -27.181 9.265 54.106 1.00 61.00 312 GLU A N 1
ATOM 2371 C CA . GLU A 1 312 ? -26.560 10.237 55.025 1.00 61.00 312 GLU A CA 1
ATOM 2372 C C . GLU A 1 312 ? -27.509 11.365 55.460 1.00 61.00 312 GLU A C 1
ATOM 2374 O O . GLU A 1 312 ? -27.307 11.966 56.506 1.00 61.00 312 GLU A O 1
ATOM 2379 N N . ALA A 1 313 ? -28.551 11.669 54.681 1.00 57.47 313 ALA A N 1
ATOM 2380 C CA . ALA A 1 313 ? -29.584 12.637 55.058 1.00 57.47 313 ALA A CA 1
ATOM 2381 C C . ALA A 1 313 ? -30.686 12.040 55.959 1.00 57.47 313 ALA A C 1
ATOM 2383 O O . ALA A 1 313 ? -31.557 12.777 56.426 1.00 57.47 313 ALA A O 1
ATOM 2384 N N . ILE A 1 314 ? -30.687 10.715 56.143 1.00 53.41 314 ILE A N 1
ATOM 2385 C CA . ILE A 1 314 ? -31.642 9.969 56.9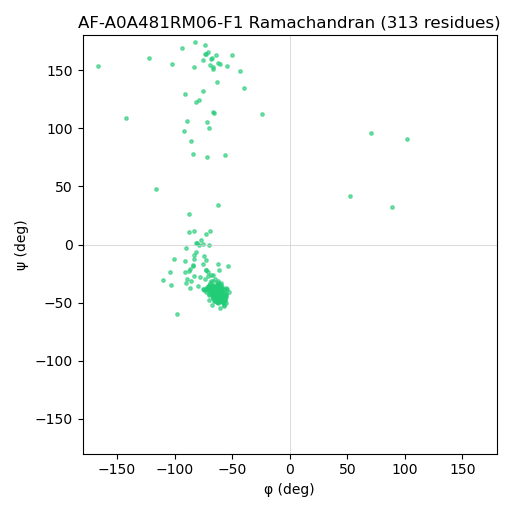79 1.00 53.41 314 ILE A CA 1
ATOM 2386 C C . ILE A 1 314 ? -31.027 9.612 58.353 1.00 53.41 314 ILE A C 1
ATOM 2388 O O . ILE A 1 314 ? -31.772 9.229 59.257 1.00 53.41 314 ILE A O 1
ATOM 2392 N N . GLU A 1 315 ? -29.710 9.774 58.528 1.00 45.12 315 GLU A N 1
ATOM 2393 C CA . GLU A 1 315 ? -28.981 9.632 59.805 1.00 45.12 315 GLU A CA 1
ATOM 2394 C C . GLU A 1 315 ? -28.903 10.966 60.573 1.00 45.12 315 GLU A C 1
ATOM 2396 O O . GLU A 1 315 ? -29.091 10.939 61.814 1.00 45.12 315 GLU A O 1
#

Mean predicted aligned error: 19.0 Å

InterPro domains:
  IPR061497 Antigenic heat-stable 120 kDa protein [NF038365] (1-315)

pLDDT: mean 72.81, std 20.84, range [36.62, 97.94]

Secondary structure (DSSP, 8-state):
-HHHHHHT-TT--HHHHHHHHHHHHHHHHHSSS-HHHHHHHHHHHHHHHHTSSS-HHHHHHHHHHHHHHHHHS-TTTS-HHHHHHHHHHHHHHHHTSSS-HHHHHHHHHHHHHHHHHTT--HHHHHHHHHHHHTSSS-HHHHHHHHHHHHHHHHHHHHHHHHHHHHHHHHS---S--HHHHHHHHHHHHHHHHHHHHHHHHH--S-THHHHHHHHHHHHHHHHHHHHHHHHHHHHHHHHT-SSS----HHHHHHHHHHHHHHHHHHHHT--SHHHHHHHHIIIIII-TTS-HHHHHHHHHHHHHHHHHHHHHTT-

Solvent-accessible surface area (backbone atoms only — not comparable to full-atom values): 16804 Å² total; per-residue (Å²): 107,74,65,56,57,48,73,69,35,87,86,52,54,63,67,58,36,19,53,54,50,26,51,52,49,49,54,49,69,72,39,94,64,54,51,67,60,39,9,53,53,40,13,52,50,36,22,51,49,49,62,43,92,64,55,52,67,50,39,8,53,35,34,12,36,43,26,21,45,57,45,55,46,58,62,90,82,44,45,69,71,44,41,14,52,24,42,12,27,29,39,21,15,37,63,62,27,88,46,59,66,69,45,38,28,44,24,46,25,20,29,49,52,13,26,56,75,34,71,52,63,65,66,46,60,54,19,56,47,51,8,48,70,74,32,94,62,57,68,71,58,43,54,50,44,49,51,36,37,50,53,38,52,51,51,52,50,50,50,52,52,48,51,52,54,46,54,60,56,70,44,82,68,59,93,65,57,73,66,59,58,53,50,49,51,49,46,51,48,48,64,65,42,50,65,52,50,60,50,51,78,68,44,92,69,87,71,69,69,61,58,54,48,53,52,47,53,52,48,50,52,52,50,52,51,49,50,51,51,51,50,54,51,48,50,52,55,55,60,74,56,82,77,86,85,80,61,52,75,65,52,46,48,50,49,39,53,50,52,30,52,51,51,52,54,60,52,70,71,44,88,46,70,68,52,43,52,51,48,46,44,54,62,61,65,66,36,80,85,60,53,73,66,44,43,51,56,36,51,54,51,52,50,50,51,50,52,49,52,52,54,65,73,73,109